Protein AF-A0A553NTH2-F1 (afdb_monomer)

Sequence (269 aa):
MSSKGKKSIDGPKSSSEEITISSMKKELELEQKAKDTMEWSNAELERSVRAMEANVMQLESGNFDADDSEIKQKYENQRQLNVQLQEQKRWLEHELEQVRLKIQNEKQYPMPDPFSLDWDNLSETELKRLVGQLEKTRNDLKSDLRERQWRLDKEGKEYHHYDDFCRMYTAEIKNLNRILESLMRTGMVPTSMSGRFREKAGFALAQPIPPKRNEYSGWCSKQQEPSAEERISKPSRRSNTRTKCETVAQDCGKKTFGENAAPDKGYRH

Mean predicted aligned error: 22.1 Å

InterPro domains:
  IPR028022 Protein of unknown function DUF4600 [PF15372] (68-185)
  IPR028022 Protein of unknown function DUF4600 [PTHR28671] (17-188)

Foldseek 3Di:
DDDDDDDDDPDDPPPVVVVVVVVVVVVVVVVVVVVVVVVVVVVVVVVVVVVVVVVVCVVVVDVPVVVVVVVVVVVVVVVVVVVVVVVVVVVVVVVVVVVVVVVVVCVVPPDDDPVPDDPVPDDPVRVVVVVVVVVVVVVVVVVVVVVVVVVVVVVVVVVVVVVVVVVVVVVVVVVVVVVVVVCVVVVVDDPVVVPPPPPPPVPPPPDPPPPPPDVPPPPPDDPDDDDPDDDDDDDDDDDDDDDDDDDDDDDDDDDDDDDDDDDDDDDDD

Organism: Tigriopus californicus (NCBI:txid6832)

Secondary structure (DSSP, 8-state):
------------HHHHHHHHHHHHHHHHHHHHHHHHHHHHHHHHHHHHHHHHHHHHHHHHHHSHHHHHHHHHHHHHHHHHHHHHHHHHHHHHHHHHHHHHHHHHHHHHSPPPPTTT--GGG--HHHHHHHHHHHHHHHHHHHHHHHHHHHHHHHHHHHHHHHHHHHHHHHHHHHHHHHHHHHHHHTT-S-GGGGGGSSS-TTS-----------TTTTSS---PPP-S--------PPPP-----------------------------

pLDDT: mean 74.1, std 22.79, range [33.12, 98.5]

Structure (mmCIF, N/CA/C/O backbone):
data_AF-A0A553NTH2-F1
#
_entry.id   AF-A0A553NTH2-F1
#
loop_
_atom_site.group_PDB
_atom_site.id
_atom_site.type_symbol
_atom_site.label_atom_id
_atom_site.label_alt_id
_atom_site.label_comp_id
_atom_site.label_asym_id
_atom_site.label_entity_id
_atom_site.label_seq_id
_atom_site.pdbx_PDB_ins_code
_atom_site.Cartn_x
_atom_site.Cartn_y
_atom_site.Cartn_z
_atom_site.occupancy
_atom_site.B_iso_or_equiv
_atom_site.auth_seq_id
_atom_site.auth_comp_id
_atom_site.auth_asym_id
_atom_site.auth_atom_id
_atom_site.pdbx_PDB_model_num
ATOM 1 N N . MET A 1 1 ? 108.694 9.801 -95.343 1.00 43.69 1 MET A N 1
ATOM 2 C CA . MET A 1 1 ? 108.588 9.992 -93.878 1.00 43.69 1 MET A CA 1
ATOM 3 C C . MET A 1 1 ? 107.124 9.825 -93.488 1.00 43.69 1 MET A C 1
ATOM 5 O O . MET A 1 1 ? 106.259 10.250 -94.240 1.00 43.69 1 MET A O 1
ATOM 9 N N . SER A 1 2 ? 106.880 9.068 -92.419 1.00 43.34 2 SER A N 1
ATOM 10 C CA . SER A 1 2 ? 105.649 8.328 -92.105 1.00 43.34 2 SER A CA 1
ATOM 11 C C . SER A 1 2 ? 104.356 9.131 -91.951 1.00 43.34 2 SER A C 1
ATOM 13 O O . SER A 1 2 ? 104.296 10.101 -91.204 1.00 43.34 2 SER A O 1
ATOM 15 N N . SER A 1 3 ? 103.291 8.586 -92.545 1.00 51.59 3 SER A N 1
ATOM 16 C CA . SER A 1 3 ? 101.892 8.797 -92.156 1.00 51.59 3 SER A CA 1
ATOM 17 C C . SER A 1 3 ? 101.558 8.092 -90.834 1.00 51.59 3 SER A C 1
ATOM 19 O O . SER A 1 3 ? 102.005 6.966 -90.621 1.00 51.59 3 SER A O 1
ATOM 21 N N . LYS A 1 4 ? 100.735 8.735 -89.994 1.00 44.34 4 LYS A N 1
ATOM 22 C CA . LYS A 1 4 ? 99.837 8.190 -88.942 1.00 44.34 4 LYS A CA 1
ATOM 23 C C . LYS A 1 4 ? 99.104 9.420 -88.375 1.00 44.34 4 LYS A C 1
ATOM 25 O O . LYS A 1 4 ? 99.749 10.319 -87.863 1.00 44.34 4 LYS A O 1
ATOM 30 N N . GLY A 1 5 ? 97.808 9.641 -88.573 1.00 44.59 5 GLY A N 1
ATOM 31 C CA . GLY A 1 5 ? 96.690 8.745 -88.299 1.00 44.59 5 GLY A CA 1
ATOM 32 C C . GLY A 1 5 ? 95.973 9.264 -87.046 1.00 44.59 5 GLY A C 1
ATOM 33 O O . GLY A 1 5 ? 96.227 8.770 -85.953 1.00 44.59 5 GLY A O 1
ATOM 34 N N . LYS A 1 6 ? 95.128 10.298 -87.191 1.00 49.03 6 LYS A N 1
ATOM 35 C CA . LYS A 1 6 ? 94.225 10.781 -86.132 1.00 49.03 6 LYS A CA 1
ATOM 36 C C . LYS A 1 6 ? 93.151 9.712 -85.901 1.00 49.03 6 LYS A C 1
ATOM 38 O O . LYS A 1 6 ? 92.317 9.500 -86.774 1.00 49.03 6 LYS A O 1
ATOM 43 N N . LYS A 1 7 ? 93.189 9.029 -84.755 1.00 45.97 7 LYS A N 1
ATOM 44 C CA . LYS A 1 7 ? 92.077 8.201 -84.270 1.00 45.97 7 LYS A CA 1
ATOM 45 C C . LYS A 1 7 ? 91.147 9.077 -83.436 1.00 45.97 7 LYS A C 1
ATOM 47 O O . LYS A 1 7 ? 91.517 9.502 -82.346 1.00 45.97 7 LYS A O 1
ATOM 52 N N . SER A 1 8 ? 89.963 9.339 -83.972 1.00 52.72 8 SER A N 1
ATOM 53 C CA . SER A 1 8 ? 88.788 9.792 -83.233 1.00 52.72 8 SER A CA 1
ATOM 54 C C . SER A 1 8 ? 88.433 8.722 -82.199 1.00 52.72 8 SER A C 1
ATOM 56 O O . SER A 1 8 ? 88.247 7.560 -82.558 1.00 52.72 8 SER A O 1
ATOM 58 N N . ILE A 1 9 ? 88.389 9.097 -80.923 1.00 48.97 9 ILE A N 1
ATOM 59 C CA . ILE A 1 9 ? 87.847 8.265 -79.847 1.00 48.97 9 ILE A CA 1
ATOM 60 C C . ILE A 1 9 ? 86.491 8.877 -79.500 1.00 48.97 9 ILE A C 1
ATOM 62 O O . ILE A 1 9 ? 86.403 9.754 -78.646 1.00 48.97 9 ILE A O 1
ATOM 66 N N . ASP A 1 10 ? 85.450 8.439 -80.204 1.00 55.00 10 ASP A N 1
ATOM 67 C CA . ASP A 1 10 ? 84.074 8.579 -79.735 1.00 55.00 10 ASP A CA 1
ATOM 68 C C . ASP A 1 10 ? 83.804 7.414 -78.774 1.00 55.00 10 ASP A C 1
ATOM 70 O O . ASP A 1 10 ? 83.616 6.269 -79.185 1.00 55.00 10 ASP A O 1
ATOM 74 N N . GLY A 1 11 ? 83.883 7.702 -77.473 1.00 47.69 11 GLY A N 1
ATOM 75 C CA . GLY A 1 11 ? 83.470 6.808 -76.388 1.00 47.69 11 GLY A CA 1
ATOM 76 C C . GLY A 1 11 ? 82.038 7.123 -75.915 1.00 47.69 11 GLY A C 1
ATOM 77 O O . GLY A 1 11 ? 81.588 8.263 -76.045 1.00 47.69 11 GLY A O 1
ATOM 78 N N . PRO A 1 12 ? 81.300 6.147 -75.356 1.00 53.56 12 PRO A N 1
ATOM 79 C CA . PRO A 1 12 ? 79.841 6.172 -75.279 1.00 53.56 12 PRO A CA 1
ATOM 80 C C . PRO A 1 12 ? 79.336 6.991 -74.081 1.00 53.56 12 PRO A C 1
ATOM 82 O O . PRO A 1 12 ? 79.169 6.464 -72.983 1.00 53.56 12 PRO A O 1
ATOM 85 N N . LYS A 1 13 ? 79.034 8.280 -74.281 1.00 54.56 13 LYS A N 1
ATOM 86 C CA . LYS A 1 13 ? 78.367 9.115 -73.257 1.00 54.56 13 LYS A CA 1
ATOM 87 C C . LYS A 1 13 ? 76.914 8.698 -72.969 1.00 54.56 13 LYS A C 1
ATOM 89 O O . LYS A 1 13 ? 76.428 8.930 -71.870 1.00 54.56 13 LYS A O 1
ATOM 94 N N . SER A 1 14 ? 76.261 7.999 -73.902 1.00 56.16 14 SER A N 1
ATOM 95 C CA . SER A 1 14 ? 74.839 7.634 -73.793 1.00 56.16 14 SER A CA 1
ATOM 96 C C . SER A 1 14 ? 74.527 6.644 -72.657 1.00 56.16 14 SER A C 1
ATOM 98 O O . SER A 1 14 ? 73.466 6.753 -72.058 1.00 56.16 14 SER A O 1
ATOM 100 N N . SER A 1 15 ? 75.435 5.725 -72.296 1.00 63.22 15 SER A N 1
ATOM 101 C CA . SER A 1 15 ? 75.117 4.691 -71.287 1.00 63.22 15 SER A CA 1
ATOM 102 C C . SER A 1 15 ? 75.141 5.201 -69.839 1.00 63.22 15 SER A C 1
ATOM 104 O O . SER A 1 15 ? 74.337 4.772 -69.020 1.00 63.22 15 SER A O 1
ATOM 106 N N . SER A 1 16 ? 76.030 6.146 -69.512 1.00 70.50 16 SER A N 1
ATOM 107 C CA . SER A 1 16 ? 76.168 6.692 -68.150 1.00 70.50 16 SER A CA 1
ATOM 108 C C . SER A 1 16 ? 75.009 7.628 -67.793 1.00 70.50 16 SER A C 1
ATOM 110 O O . SER A 1 16 ? 74.448 7.572 -66.695 1.00 70.50 16 SER A O 1
ATOM 112 N N . GLU A 1 17 ? 74.602 8.456 -68.756 1.00 75.75 17 GLU A N 1
ATOM 113 C CA . GLU A 1 17 ? 73.442 9.338 -68.626 1.00 75.75 17 GLU A CA 1
ATOM 114 C C . GLU A 1 17 ? 72.151 8.517 -68.508 1.00 75.75 17 GLU A C 1
ATOM 116 O O . GLU A 1 17 ? 71.321 8.798 -67.648 1.00 75.75 17 GLU A O 1
ATOM 121 N N . GLU A 1 18 ? 72.014 7.437 -69.279 1.00 78.81 18 GLU A N 1
ATOM 122 C CA . GLU A 1 18 ? 70.852 6.545 -69.228 1.00 78.81 18 GLU A CA 1
ATOM 123 C C . GLU A 1 18 ? 70.747 5.769 -67.901 1.00 78.81 18 GLU A C 1
ATOM 125 O O . GLU A 1 18 ? 69.654 5.649 -67.343 1.00 78.81 18 GLU A O 1
ATOM 130 N N . ILE A 1 19 ? 71.874 5.326 -67.328 1.00 80.81 19 ILE A N 1
ATOM 131 C CA . ILE A 1 19 ? 71.921 4.715 -65.987 1.00 80.81 19 ILE A CA 1
ATOM 132 C C . ILE A 1 19 ? 71.522 5.730 -64.908 1.00 80.81 19 ILE A C 1
ATOM 134 O O . ILE A 1 19 ? 70.736 5.404 -64.018 1.00 80.81 19 ILE A O 1
ATOM 138 N N . THR A 1 20 ? 72.008 6.968 -65.004 1.00 86.31 20 THR A N 1
ATOM 139 C CA . THR A 1 20 ? 71.686 8.039 -64.046 1.00 86.31 20 THR A CA 1
ATOM 140 C C . THR A 1 20 ? 70.210 8.428 -64.128 1.00 86.31 20 THR A C 1
ATOM 142 O O . THR A 1 20 ? 69.535 8.518 -63.107 1.00 86.31 20 THR A O 1
ATOM 145 N N . ILE A 1 21 ? 69.666 8.568 -65.340 1.00 85.44 21 ILE A N 1
ATOM 146 C CA . ILE A 1 21 ? 68.238 8.826 -65.573 1.00 85.44 21 ILE A CA 1
ATOM 147 C C . ILE A 1 21 ? 67.383 7.666 -65.051 1.00 85.44 21 ILE A C 1
ATOM 149 O O . ILE A 1 21 ? 66.348 7.901 -64.432 1.00 85.44 21 ILE A O 1
ATOM 153 N N . SER A 1 22 ? 67.806 6.419 -65.264 1.00 87.81 22 SER A N 1
ATOM 154 C CA . SER A 1 22 ? 67.123 5.236 -64.729 1.00 87.81 22 SER A CA 1
ATOM 155 C C . SER A 1 22 ? 67.139 5.209 -63.195 1.00 87.81 22 SER A C 1
ATOM 157 O O . SER A 1 22 ? 66.123 4.900 -62.577 1.00 87.81 22 SER A O 1
ATOM 159 N N . SER A 1 23 ? 68.253 5.604 -62.569 1.00 90.69 23 SER A N 1
ATOM 160 C CA . SER A 1 23 ? 68.362 5.741 -61.112 1.00 90.69 23 SER A CA 1
ATOM 161 C C . SER A 1 23 ? 67.444 6.836 -60.568 1.00 90.69 23 SER A C 1
ATOM 163 O O . SER A 1 23 ? 66.667 6.572 -59.657 1.00 90.69 23 SER A O 1
ATOM 165 N N . MET A 1 24 ? 67.463 8.030 -61.170 1.00 89.81 24 MET A N 1
ATOM 166 C CA . MET A 1 24 ? 66.606 9.150 -60.761 1.00 89.81 24 MET A CA 1
ATOM 167 C C . MET A 1 24 ? 65.117 8.829 -60.934 1.00 89.81 24 MET A C 1
ATOM 169 O O . MET A 1 24 ? 64.305 9.215 -60.103 1.00 89.81 24 MET A O 1
ATOM 173 N N . LYS A 1 25 ? 64.736 8.085 -61.982 1.00 92.75 25 LYS A N 1
ATOM 174 C CA . LYS A 1 25 ? 63.349 7.625 -62.166 1.00 92.75 25 LYS A CA 1
ATOM 175 C C . LYS A 1 25 ? 62.906 6.674 -61.058 1.00 92.75 25 LYS A C 1
ATOM 177 O O . LYS A 1 25 ? 61.790 6.807 -60.574 1.00 92.75 25 LYS A O 1
ATOM 182 N N . LYS A 1 26 ? 63.776 5.743 -60.652 1.00 93.00 26 LYS A N 1
ATOM 183 C CA . LYS A 1 26 ? 63.498 4.828 -59.535 1.00 93.00 26 LYS A CA 1
ATOM 184 C C . LYS A 1 26 ? 63.390 5.573 -58.210 1.00 93.00 26 LYS A C 1
ATOM 186 O O . LYS A 1 26 ? 62.502 5.273 -57.425 1.00 93.00 26 LYS A O 1
ATOM 191 N N . GLU A 1 27 ? 64.273 6.535 -57.966 1.00 93.31 27 GLU A N 1
ATOM 192 C CA . GLU A 1 27 ? 64.230 7.377 -56.767 1.00 93.31 27 GLU A CA 1
ATOM 193 C C . GLU A 1 27 ? 62.936 8.201 -56.714 1.00 93.31 27 GLU A C 1
ATOM 195 O O . GLU A 1 27 ? 62.234 8.179 -55.708 1.00 93.31 27 GLU A O 1
ATOM 200 N N . LEU A 1 28 ? 62.544 8.803 -57.839 1.00 94.19 28 LEU A N 1
ATOM 201 C CA . LEU A 1 28 ? 61.297 9.555 -57.964 1.00 94.19 28 LEU A CA 1
ATOM 202 C C . LEU A 1 28 ? 60.054 8.667 -57.784 1.00 94.19 28 LEU A C 1
ATOM 204 O O . LEU A 1 28 ? 59.080 9.087 -57.167 1.00 94.19 28 LEU A O 1
ATOM 208 N N . GLU A 1 29 ? 60.085 7.426 -58.275 1.00 94.56 29 GLU A N 1
ATOM 209 C CA . GLU A 1 29 ? 59.013 6.445 -58.066 1.00 94.56 29 GLU A CA 1
ATOM 210 C C . GLU A 1 29 ? 58.898 6.020 -56.591 1.00 94.56 29 GLU A C 1
ATOM 212 O O . GLU A 1 29 ? 57.792 5.920 -56.054 1.00 94.56 29 GLU A O 1
ATOM 217 N N . LEU A 1 30 ? 60.031 5.809 -55.912 1.00 94.38 30 LEU A N 1
ATOM 218 C CA . LEU A 1 30 ? 60.057 5.501 -54.480 1.00 94.38 30 LEU A CA 1
ATOM 219 C C . LEU A 1 30 ? 59.521 6.662 -53.645 1.00 94.38 30 LEU A C 1
ATOM 221 O O . LEU A 1 30 ? 58.736 6.439 -52.723 1.00 94.38 30 LEU A O 1
ATOM 225 N N . GLU A 1 31 ? 59.911 7.888 -53.980 1.00 94.56 31 GLU A N 1
ATOM 226 C CA . GLU A 1 31 ? 59.459 9.085 -53.279 1.00 94.56 31 GLU A CA 1
ATOM 227 C C . GLU A 1 31 ? 57.969 9.356 -53.519 1.00 94.56 31 GLU A C 1
ATOM 229 O O . GLU A 1 31 ? 57.241 9.659 -52.574 1.00 94.56 31 GLU A O 1
ATOM 234 N N . GLN A 1 32 ? 57.470 9.122 -54.738 1.00 95.12 32 GLN A N 1
ATOM 235 C CA . GLN A 1 32 ? 56.037 9.183 -55.029 1.00 95.12 32 GLN A CA 1
ATOM 236 C C . GLN A 1 32 ? 55.258 8.146 -54.208 1.00 95.12 32 GLN A C 1
ATOM 238 O O . GLN A 1 32 ? 54.257 8.479 -53.580 1.00 95.12 32 GLN A O 1
ATOM 243 N N . LYS A 1 33 ? 55.748 6.905 -54.124 1.00 95.19 33 LYS A N 1
ATOM 244 C CA . LYS A 1 33 ? 55.108 5.859 -53.314 1.00 95.19 33 LYS A CA 1
ATOM 245 C C . LYS A 1 33 ? 55.114 6.193 -51.817 1.00 95.19 33 LYS A C 1
ATOM 247 O O . LYS A 1 33 ? 54.142 5.903 -51.112 1.00 95.19 33 LYS A O 1
ATOM 252 N N . ALA A 1 34 ? 56.201 6.781 -51.316 1.00 95.00 34 ALA A N 1
ATOM 253 C CA . ALA A 1 34 ? 56.296 7.237 -49.932 1.00 95.00 34 ALA A CA 1
ATOM 254 C C . ALA A 1 34 ? 55.290 8.362 -49.653 1.00 95.00 34 ALA A C 1
ATOM 256 O O . ALA A 1 34 ? 54.561 8.296 -48.661 1.00 95.00 34 ALA A O 1
ATOM 257 N N . LYS A 1 35 ? 55.186 9.331 -50.567 1.00 97.25 35 LYS A N 1
ATOM 258 C CA . LYS A 1 35 ? 54.195 10.406 -50.516 1.00 97.25 35 LYS A CA 1
ATOM 259 C C . LYS A 1 35 ? 52.767 9.858 -50.481 1.00 97.25 35 LYS A C 1
ATOM 261 O O . LYS A 1 35 ? 52.031 10.196 -49.559 1.00 97.25 35 LYS A O 1
ATOM 266 N N . ASP A 1 36 ? 52.405 8.961 -51.396 1.00 96.44 36 ASP A N 1
ATOM 267 C CA . ASP A 1 36 ? 51.060 8.368 -51.455 1.00 96.44 36 ASP A CA 1
ATOM 268 C C . ASP A 1 36 ? 50.712 7.623 -50.151 1.00 96.44 36 ASP A C 1
ATOM 270 O O . ASP A 1 36 ? 49.593 7.699 -49.640 1.00 96.44 36 ASP A O 1
ATOM 274 N N . THR A 1 37 ? 51.696 6.934 -49.562 1.00 95.62 37 THR A N 1
ATOM 275 C CA . THR A 1 37 ? 51.530 6.235 -48.277 1.00 95.62 37 THR A CA 1
ATOM 276 C C . THR A 1 37 ? 51.298 7.218 -47.127 1.00 95.62 37 THR A C 1
ATOM 278 O O . THR A 1 37 ? 50.448 6.981 -46.265 1.00 95.62 37 THR A O 1
ATOM 281 N N . MET A 1 38 ? 52.036 8.332 -47.104 1.00 95.62 38 MET A N 1
ATOM 282 C CA . MET A 1 38 ? 51.859 9.379 -46.096 1.00 95.62 38 MET A CA 1
ATOM 283 C C . MET A 1 38 ? 50.513 10.090 -46.242 1.00 95.62 38 MET A C 1
ATOM 285 O O . MET A 1 38 ? 49.847 10.317 -45.235 1.00 95.62 38 MET A O 1
ATOM 289 N N . GLU A 1 39 ? 50.080 10.387 -47.467 1.00 96.81 39 GLU A N 1
ATOM 290 C CA . GLU A 1 39 ? 48.770 10.987 -47.740 1.00 96.81 39 GLU A CA 1
ATOM 291 C C . GLU A 1 39 ? 47.629 10.073 -47.282 1.00 96.81 39 GLU A C 1
ATOM 293 O O . GLU A 1 39 ? 46.694 10.532 -46.622 1.00 96.81 39 GLU A O 1
ATOM 298 N N . TRP A 1 40 ? 47.733 8.765 -47.542 1.00 97.06 40 TRP A N 1
ATOM 299 C CA . TRP A 1 40 ? 46.757 7.787 -47.065 1.00 97.06 40 TRP A CA 1
ATOM 300 C C . TRP A 1 40 ? 46.698 7.719 -45.532 1.00 97.06 40 TRP A C 1
ATOM 302 O O . TRP A 1 40 ? 45.612 7.762 -44.951 1.00 97.06 40 TRP A O 1
ATOM 312 N N . SER A 1 41 ? 47.861 7.665 -44.873 1.00 97.00 41 SER A N 1
ATOM 313 C CA . SER A 1 41 ? 47.960 7.657 -43.408 1.00 97.00 41 SER A CA 1
ATOM 314 C C . SER A 1 41 ? 47.362 8.925 -42.798 1.00 97.00 41 SER A C 1
ATOM 316 O O . SER A 1 41 ? 46.573 8.856 -41.856 1.00 97.00 41 SER A O 1
ATOM 318 N N . ASN A 1 42 ? 47.665 10.087 -43.381 1.00 96.81 42 ASN A N 1
ATOM 319 C CA . ASN A 1 42 ? 47.127 11.359 -42.917 1.00 96.81 42 ASN A CA 1
ATOM 320 C C . ASN A 1 42 ? 45.597 11.407 -43.064 1.00 96.81 42 ASN A C 1
ATOM 322 O O . ASN A 1 42 ? 44.900 11.799 -42.133 1.00 96.81 42 ASN A O 1
ATOM 326 N N . ALA A 1 43 ? 45.053 10.907 -44.178 1.00 96.81 43 ALA A N 1
ATOM 327 C CA . ALA A 1 43 ? 43.609 10.818 -44.384 1.00 96.81 43 ALA A CA 1
ATOM 328 C C . ALA A 1 43 ? 42.908 9.843 -43.412 1.00 96.81 43 ALA A C 1
ATOM 330 O O . ALA A 1 43 ? 41.745 10.051 -43.058 1.00 96.81 43 ALA A O 1
ATOM 331 N N . GLU A 1 44 ? 43.570 8.764 -42.984 1.00 96.88 44 GLU A N 1
ATOM 332 C CA . GLU A 1 44 ? 43.057 7.861 -41.941 1.00 96.88 44 GLU A CA 1
ATOM 333 C C . GLU A 1 44 ? 43.073 8.531 -40.563 1.00 96.88 44 GLU A C 1
ATOM 335 O O . GLU A 1 44 ? 42.083 8.470 -39.833 1.00 96.88 44 GLU A O 1
ATOM 340 N N . LEU A 1 45 ? 44.158 9.233 -40.228 1.00 96.62 45 LEU A N 1
ATOM 341 C CA . LEU A 1 45 ? 44.264 9.979 -38.976 1.00 96.62 45 LEU A CA 1
ATOM 342 C C . LEU A 1 45 ? 43.217 11.089 -38.895 1.00 96.62 45 LEU A C 1
ATOM 344 O O . LEU A 1 45 ? 42.538 11.198 -37.879 1.00 96.62 45 LEU A O 1
ATOM 348 N N . GLU A 1 46 ? 43.010 11.853 -39.965 1.00 97.06 46 GLU A N 1
ATOM 349 C CA . GLU A 1 46 ? 41.955 12.867 -40.023 1.00 97.06 46 GLU A CA 1
ATOM 350 C C . GLU A 1 46 ? 40.559 12.259 -39.836 1.00 97.06 46 GLU A C 1
ATOM 352 O O . GLU A 1 46 ? 39.722 12.836 -39.140 1.00 97.06 46 GLU A O 1
ATOM 357 N N . ARG A 1 47 ? 40.296 11.076 -40.409 1.00 96.06 47 ARG A N 1
ATOM 358 C CA . ARG A 1 47 ? 39.035 10.351 -40.179 1.00 96.06 47 ARG A CA 1
ATOM 359 C C . ARG A 1 47 ? 38.883 9.917 -38.723 1.00 96.06 47 ARG A C 1
ATOM 361 O O . ARG A 1 47 ? 37.806 10.098 -38.159 1.00 96.06 47 ARG A O 1
ATOM 368 N N . SER A 1 48 ? 39.943 9.390 -38.114 1.00 95.81 48 SER A N 1
ATOM 369 C CA . SER A 1 48 ? 39.954 8.988 -36.703 1.00 95.81 48 SER A CA 1
ATOM 370 C C . SER A 1 48 ? 39.734 10.180 -35.769 1.00 95.81 48 SER A C 1
ATOM 372 O O . SER A 1 48 ? 38.897 10.115 -34.871 1.00 95.81 48 SER A O 1
ATOM 374 N N . VAL A 1 49 ? 40.407 11.306 -36.028 1.00 96.50 49 VAL A N 1
ATOM 375 C CA . VAL A 1 49 ? 40.235 12.551 -35.268 1.00 96.50 49 VAL A CA 1
ATOM 376 C C . VAL A 1 49 ? 38.798 13.046 -35.369 1.00 96.50 49 VAL A C 1
ATOM 378 O O . VAL A 1 49 ? 38.172 13.239 -34.334 1.00 96.50 49 VAL A O 1
ATOM 381 N N . ARG A 1 50 ? 38.222 13.134 -36.576 1.00 95.38 50 ARG A N 1
ATOM 382 C CA . ARG A 1 50 ? 36.813 13.538 -36.742 1.00 95.38 50 ARG A CA 1
ATOM 383 C C . ARG A 1 50 ? 35.845 12.602 -36.018 1.00 95.38 50 ARG A C 1
ATOM 385 O O . ARG A 1 50 ? 34.857 13.062 -35.455 1.00 95.38 50 ARG A O 1
ATOM 392 N N . ALA A 1 51 ? 36.112 11.295 -36.019 1.00 93.19 51 ALA A N 1
ATOM 393 C CA . ALA A 1 51 ? 35.297 10.327 -35.288 1.00 93.19 51 ALA A CA 1
ATOM 394 C C . ALA A 1 51 ? 35.410 10.513 -33.764 1.00 93.19 51 ALA A C 1
ATOM 396 O O . ALA A 1 51 ? 34.404 10.455 -33.059 1.00 93.19 51 ALA A O 1
ATOM 397 N N . MET A 1 52 ? 36.613 10.776 -33.249 1.00 91.62 52 MET A N 1
ATOM 398 C CA . MET A 1 52 ? 36.825 11.074 -31.831 1.00 91.62 52 MET A CA 1
ATOM 399 C C . MET A 1 52 ? 36.187 12.403 -31.424 1.00 91.62 52 MET A C 1
ATOM 401 O O . MET A 1 52 ? 35.517 12.450 -30.400 1.00 91.62 52 MET A O 1
ATOM 405 N N . GLU A 1 53 ? 36.327 13.454 -32.229 1.00 92.50 53 GLU A N 1
ATOM 406 C CA . GLU A 1 53 ? 35.675 14.750 -32.011 1.00 92.50 53 GLU A CA 1
ATOM 407 C C . GLU A 1 53 ? 34.150 14.610 -31.994 1.00 92.50 53 GLU A C 1
ATOM 409 O O . GLU A 1 53 ? 33.494 15.178 -31.126 1.00 92.50 53 GLU A O 1
ATOM 414 N N . ALA A 1 54 ? 33.579 13.805 -32.895 1.00 87.38 54 ALA A N 1
ATOM 415 C CA . ALA A 1 54 ? 32.150 13.504 -32.896 1.00 87.38 54 ALA A CA 1
ATOM 416 C C . ALA A 1 54 ? 31.711 12.747 -31.629 1.00 87.38 54 ALA A C 1
ATOM 418 O O . ALA A 1 54 ? 30.676 13.077 -31.054 1.00 87.38 54 ALA A O 1
ATOM 419 N N . ASN A 1 55 ? 32.502 11.777 -31.156 1.00 82.75 55 ASN A N 1
ATOM 420 C CA . ASN A 1 55 ? 32.225 11.058 -29.907 1.00 82.75 55 ASN A CA 1
ATOM 421 C C . ASN A 1 55 ? 32.324 11.975 -28.681 1.00 82.75 55 ASN A C 1
ATOM 423 O O . ASN A 1 55 ? 31.490 11.889 -27.784 1.00 82.75 55 ASN A O 1
ATOM 427 N N . VAL A 1 56 ? 33.317 12.866 -28.638 1.00 83.12 56 VAL A N 1
ATOM 428 C CA . VAL A 1 56 ? 33.456 13.864 -27.570 1.00 83.12 56 VAL A CA 1
ATOM 429 C C . VAL A 1 56 ? 32.273 14.824 -27.599 1.00 83.12 56 VAL A C 1
ATOM 431 O O . VAL A 1 56 ? 31.621 14.991 -26.576 1.00 83.12 56 VAL A O 1
ATOM 434 N N . MET A 1 57 ? 31.903 15.349 -28.771 1.00 80.94 57 MET A N 1
ATOM 435 C CA . MET A 1 57 ? 30.702 16.171 -28.923 1.00 80.94 57 MET A CA 1
ATOM 436 C C . MET A 1 57 ? 29.438 15.420 -28.499 1.00 80.94 57 MET A C 1
ATOM 438 O O . MET A 1 57 ? 28.558 16.026 -27.903 1.00 80.94 57 MET A O 1
ATOM 442 N N . GLN A 1 58 ? 29.322 14.115 -28.750 1.00 76.88 58 GLN A N 1
ATOM 443 C CA . GLN A 1 58 ? 28.191 13.300 -28.292 1.00 76.88 58 GLN A CA 1
ATOM 444 C C . GLN A 1 58 ? 28.167 13.135 -26.762 1.00 76.88 58 GLN A C 1
ATOM 446 O O . GLN A 1 58 ? 27.104 13.211 -26.149 1.00 76.88 58 GLN A O 1
ATOM 451 N N . LEU A 1 59 ? 29.328 12.942 -26.135 1.00 70.31 59 LEU A N 1
ATOM 452 C CA . LEU A 1 59 ? 29.456 12.862 -24.678 1.00 70.31 59 LEU A CA 1
ATOM 453 C C . LEU A 1 59 ? 29.175 14.216 -24.004 1.00 70.31 59 LEU A C 1
ATOM 455 O O . LEU A 1 59 ? 28.500 14.259 -22.977 1.00 70.31 59 LEU A O 1
ATOM 459 N N . GLU A 1 60 ? 29.638 15.316 -24.601 1.00 72.31 60 GLU A N 1
ATOM 460 C CA . GLU A 1 60 ? 29.429 16.689 -24.126 1.00 72.31 60 GLU A CA 1
ATOM 461 C C . GLU A 1 60 ? 28.001 17.199 -24.391 1.00 72.31 60 GLU A C 1
ATOM 463 O O . GLU A 1 60 ? 27.456 17.934 -23.571 1.00 72.31 60 GLU A O 1
ATOM 468 N N . SER A 1 61 ? 27.369 16.790 -25.500 1.00 67.88 61 SER A N 1
ATOM 469 C CA . SER A 1 61 ? 25.990 17.174 -25.865 1.00 67.88 61 SER A CA 1
ATOM 470 C C . SER A 1 61 ? 24.899 16.372 -25.152 1.00 67.88 61 SER A C 1
ATOM 472 O O . SER A 1 61 ? 23.731 16.742 -25.236 1.00 67.88 61 SER A O 1
ATOM 474 N N . GLY A 1 62 ? 25.269 15.350 -24.380 1.00 52.75 62 GLY A N 1
ATOM 475 C CA . GLY A 1 62 ? 24.428 14.842 -23.306 1.00 52.75 62 GLY A CA 1
ATOM 476 C C . GLY A 1 62 ? 23.803 13.476 -23.565 1.00 52.75 62 GLY A C 1
ATOM 477 O O . GLY A 1 62 ? 22.692 13.357 -24.069 1.00 52.75 62 GLY A O 1
ATOM 478 N N . ASN A 1 63 ? 24.436 12.453 -22.988 1.00 51.91 63 ASN A N 1
ATOM 479 C CA . ASN A 1 63 ? 23.686 11.375 -22.330 1.00 51.91 63 ASN A CA 1
ATOM 480 C C . ASN A 1 63 ? 23.143 11.813 -20.947 1.00 51.91 63 ASN A C 1
ATOM 482 O O . ASN A 1 63 ? 22.549 11.017 -20.223 1.00 51.91 63 ASN A O 1
ATOM 486 N N . PHE A 1 64 ? 23.331 13.087 -20.578 1.00 55.34 64 PHE A N 1
ATOM 487 C CA . PHE A 1 64 ? 22.796 13.670 -19.352 1.00 55.34 64 PHE A CA 1
ATOM 488 C C . PHE A 1 64 ? 21.272 13.580 -19.288 1.00 55.34 64 PHE A C 1
ATOM 490 O O . PHE A 1 64 ? 20.761 13.307 -18.218 1.00 55.34 64 PHE A O 1
ATOM 497 N N . ASP A 1 65 ? 20.529 13.704 -20.389 1.00 55.78 65 ASP A N 1
ATOM 498 C CA . ASP A 1 65 ? 19.062 13.664 -20.309 1.00 55.78 65 ASP A CA 1
ATOM 499 C C . ASP A 1 65 ? 18.506 12.287 -19.910 1.00 55.78 65 ASP A C 1
ATOM 501 O O . ASP A 1 65 ? 17.460 12.217 -19.269 1.00 55.78 65 ASP A O 1
ATOM 505 N N . ALA A 1 66 ? 19.187 11.188 -20.249 1.00 56.16 66 ALA A N 1
ATOM 506 C CA . ALA A 1 66 ? 18.756 9.843 -19.864 1.00 56.16 66 ALA A CA 1
ATOM 507 C C . ALA A 1 66 ? 19.177 9.500 -18.424 1.00 56.16 66 ALA A C 1
ATOM 509 O O . ALA A 1 66 ? 18.338 9.069 -17.629 1.00 56.16 66 ALA A O 1
ATOM 510 N N . ASP A 1 67 ? 20.440 9.762 -18.067 1.00 59.16 67 ASP A N 1
ATOM 511 C CA . ASP A 1 67 ? 20.978 9.462 -16.733 1.00 59.16 67 ASP A CA 1
ATOM 512 C C . ASP A 1 67 ? 20.474 10.449 -15.658 1.00 59.16 67 ASP A C 1
ATOM 514 O O . ASP A 1 67 ? 20.135 10.032 -14.549 1.00 59.16 67 ASP A O 1
ATOM 518 N N . ASP A 1 68 ? 20.340 11.744 -15.972 1.00 65.12 68 ASP A N 1
ATOM 519 C CA . ASP A 1 68 ? 19.749 12.748 -15.069 1.00 65.12 68 ASP A CA 1
ATOM 520 C C . ASP A 1 68 ? 18.248 12.497 -14.892 1.00 65.12 68 ASP A C 1
ATOM 522 O O . ASP A 1 68 ? 17.732 12.595 -13.780 1.00 65.12 68 ASP A O 1
ATOM 526 N N . SER A 1 69 ? 17.536 12.075 -15.945 1.00 75.25 69 SER A N 1
ATOM 527 C CA . SER A 1 69 ? 16.122 11.693 -15.833 1.00 75.25 69 SER A CA 1
ATOM 528 C C . SER A 1 69 ? 15.926 10.461 -14.945 1.00 75.25 69 SER A C 1
ATOM 530 O O . SER A 1 69 ? 15.069 10.484 -14.058 1.00 75.25 69 SER A O 1
ATOM 532 N N . GLU A 1 70 ? 16.745 9.414 -15.095 1.00 84.94 70 GLU A N 1
ATOM 533 C CA . GLU A 1 70 ? 16.642 8.212 -14.260 1.00 84.94 70 GLU A CA 1
ATOM 534 C C . GLU A 1 70 ? 16.993 8.503 -12.792 1.00 84.94 70 GLU A C 1
ATOM 536 O O . GLU A 1 70 ? 16.262 8.099 -11.880 1.00 84.94 70 GLU A O 1
ATOM 541 N N . ILE A 1 71 ? 18.085 9.229 -12.535 1.00 87.19 71 ILE A N 1
ATOM 542 C CA . ILE A 1 71 ? 18.504 9.586 -11.172 1.00 87.19 71 ILE A CA 1
ATOM 543 C C . ILE A 1 71 ? 17.465 10.499 -10.516 1.00 87.19 71 ILE A C 1
ATOM 545 O O . ILE A 1 71 ? 17.083 10.272 -9.364 1.00 87.19 71 ILE A O 1
ATOM 549 N N . LYS A 1 72 ? 16.942 11.485 -11.249 1.00 90.31 72 LYS A N 1
ATOM 550 C CA . LYS A 1 72 ? 15.874 12.370 -10.778 1.00 90.31 72 LYS A CA 1
ATOM 551 C C . LYS A 1 72 ? 14.586 11.607 -10.494 1.00 90.31 72 LYS A C 1
ATOM 553 O O . LYS A 1 72 ? 13.954 11.857 -9.469 1.00 90.31 72 LYS A O 1
ATOM 558 N N . GLN A 1 73 ? 14.215 10.646 -11.340 1.00 92.44 73 GLN A N 1
ATOM 559 C CA . GLN A 1 73 ? 13.052 9.790 -11.114 1.00 92.44 73 GLN A CA 1
ATOM 560 C C . GLN A 1 73 ? 13.237 8.906 -9.872 1.00 92.44 73 GLN A C 1
ATOM 562 O O . GLN A 1 73 ? 12.326 8.812 -9.049 1.00 92.44 73 GLN A O 1
ATOM 567 N N . LYS A 1 74 ? 14.416 8.299 -9.682 1.00 94.56 74 LYS A N 1
ATOM 568 C CA . LYS A 1 74 ? 14.741 7.525 -8.470 1.00 94.56 74 LYS A CA 1
ATOM 569 C C . LYS A 1 74 ? 14.681 8.392 -7.218 1.00 94.56 74 LYS A C 1
ATOM 571 O O . LYS A 1 74 ? 14.082 7.980 -6.225 1.00 94.56 74 LYS A O 1
ATOM 576 N N . TYR A 1 75 ? 15.260 9.589 -7.270 1.00 95.75 75 TYR A N 1
ATOM 577 C CA . TYR A 1 75 ? 15.217 10.545 -6.170 1.00 95.75 75 TYR A CA 1
ATOM 578 C C . TYR A 1 75 ? 13.778 10.937 -5.825 1.00 95.75 75 TYR A C 1
ATOM 580 O O . TYR A 1 75 ? 13.395 10.889 -4.657 1.00 95.75 75 TYR A O 1
ATOM 588 N N . GLU A 1 76 ? 12.964 11.275 -6.824 1.00 95.62 76 GLU A N 1
ATOM 589 C CA . GLU A 1 76 ? 11.577 11.682 -6.613 1.00 95.62 76 GLU A CA 1
ATOM 590 C C . GLU A 1 76 ? 10.736 10.542 -6.025 1.00 95.62 76 GLU A C 1
ATOM 592 O O . GLU A 1 76 ? 10.032 10.743 -5.035 1.00 95.62 76 GLU A O 1
ATOM 597 N N . ASN A 1 77 ? 10.882 9.323 -6.552 1.00 96.81 77 ASN A N 1
ATOM 598 C CA . ASN A 1 77 ? 10.225 8.135 -6.009 1.00 96.81 77 ASN A CA 1
ATOM 599 C C . ASN A 1 77 ? 10.650 7.868 -4.558 1.00 96.81 77 ASN A C 1
ATOM 601 O O . ASN A 1 77 ? 9.806 7.627 -3.694 1.00 96.81 77 ASN A O 1
ATOM 605 N N . GLN A 1 78 ? 11.951 7.953 -4.263 1.00 97.62 78 GLN A N 1
ATOM 606 C CA . GLN A 1 78 ? 12.469 7.757 -2.909 1.00 97.62 78 GLN A CA 1
ATOM 607 C C . GLN A 1 78 ? 11.965 8.841 -1.952 1.00 97.62 78 GLN A C 1
ATOM 609 O O . GLN A 1 78 ? 11.627 8.550 -0.804 1.00 97.62 78 GLN A O 1
ATOM 614 N N . ARG A 1 79 ? 11.884 10.091 -2.415 1.00 97.94 79 ARG A N 1
ATOM 615 C CA . ARG A 1 79 ? 11.330 11.210 -1.652 1.00 97.94 79 ARG A CA 1
ATOM 616 C C . ARG A 1 79 ? 9.864 10.959 -1.309 1.00 97.94 79 ARG A C 1
ATOM 618 O O . ARG A 1 79 ? 9.494 11.098 -0.148 1.00 97.94 79 ARG A O 1
ATOM 625 N N . GLN A 1 80 ? 9.054 10.549 -2.284 1.00 97.50 80 GLN A N 1
ATOM 626 C CA . 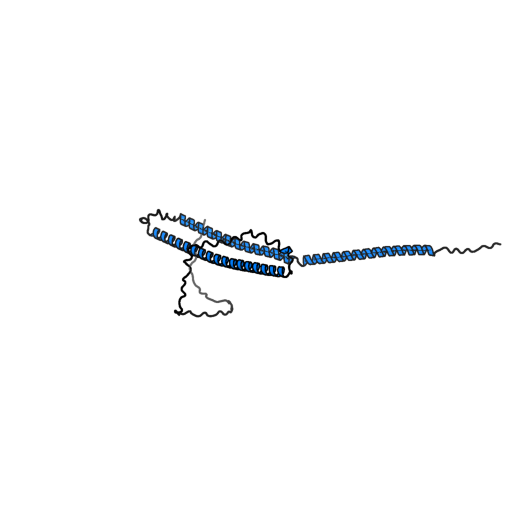GLN A 1 80 ? 7.639 10.229 -2.075 1.00 97.50 80 GLN A CA 1
ATOM 627 C C . GLN A 1 80 ? 7.453 9.058 -1.106 1.00 97.50 80 GLN A C 1
ATOM 629 O O . GLN A 1 80 ? 6.664 9.163 -0.168 1.00 97.50 80 GLN A O 1
ATOM 634 N N . LEU A 1 81 ? 8.228 7.982 -1.269 1.00 97.81 81 LEU A N 1
ATOM 635 C CA . LEU A 1 81 ? 8.214 6.846 -0.347 1.00 97.81 81 LEU A CA 1
ATOM 636 C C . LEU A 1 81 ? 8.584 7.275 1.078 1.00 97.81 81 LEU A C 1
ATOM 638 O O . LEU A 1 81 ? 7.911 6.896 2.033 1.00 97.81 81 LEU A O 1
ATOM 642 N N . ASN A 1 82 ? 9.616 8.106 1.235 1.00 98.06 82 ASN A N 1
ATOM 643 C CA . ASN A 1 82 ? 10.019 8.618 2.543 1.00 98.06 82 ASN A CA 1
ATOM 644 C C . ASN A 1 82 ? 8.919 9.467 3.196 1.00 98.06 82 ASN A C 1
ATOM 646 O O . ASN A 1 82 ? 8.718 9.355 4.403 1.00 98.06 82 ASN A O 1
ATOM 650 N N . VAL A 1 83 ? 8.189 10.281 2.425 1.00 98.19 83 VAL A N 1
ATOM 651 C CA . VAL A 1 83 ? 7.032 11.037 2.936 1.00 98.19 83 VAL A CA 1
ATOM 652 C C . VAL A 1 83 ? 5.948 10.081 3.438 1.00 98.19 83 VAL A C 1
ATOM 654 O O . VAL A 1 83 ? 5.519 10.207 4.583 1.00 98.19 83 VAL A O 1
ATOM 657 N N . GLN A 1 84 ? 5.578 9.072 2.646 1.00 98.00 84 GLN A N 1
ATOM 658 C CA . GLN A 1 84 ? 4.578 8.076 3.049 1.00 98.00 84 GLN A CA 1
ATOM 659 C C . GLN A 1 84 ? 5.005 7.298 4.302 1.00 98.00 84 GLN A C 1
ATOM 661 O O . GLN A 1 84 ? 4.205 7.101 5.214 1.00 98.00 84 GLN A O 1
ATOM 666 N N . LEU A 1 85 ? 6.276 6.899 4.393 1.00 98.31 85 LEU A N 1
ATOM 667 C CA . LEU A 1 85 ? 6.815 6.221 5.575 1.00 98.31 85 LEU A CA 1
ATOM 668 C C . LEU A 1 85 ? 6.798 7.124 6.813 1.00 98.31 85 LEU A C 1
ATOM 670 O O . LEU A 1 85 ? 6.509 6.653 7.912 1.00 98.31 85 LEU A O 1
ATOM 674 N N . GLN A 1 86 ? 7.078 8.422 6.663 1.00 98.00 86 GLN A N 1
ATOM 675 C CA . GLN A 1 86 ? 6.972 9.378 7.766 1.00 98.00 86 GLN A CA 1
ATOM 676 C C . GLN A 1 86 ? 5.525 9.561 8.231 1.00 98.00 86 GLN A C 1
ATOM 678 O O . GLN A 1 86 ? 5.283 9.636 9.435 1.00 98.00 86 GLN A O 1
ATOM 683 N N . GLU A 1 87 ? 4.566 9.609 7.309 1.00 98.06 87 GLU A N 1
ATOM 684 C CA . GLU A 1 87 ? 3.139 9.672 7.636 1.00 98.06 87 GLU A CA 1
ATOM 685 C C . GLU A 1 87 ? 2.676 8.409 8.369 1.00 98.06 87 GLU A C 1
ATOM 687 O O . GLU A 1 87 ? 2.062 8.510 9.431 1.00 98.06 87 GLU A O 1
ATOM 692 N N . GLN A 1 88 ? 3.047 7.225 7.871 1.00 97.81 88 GLN A N 1
ATOM 693 C CA . GLN A 1 88 ? 2.757 5.949 8.531 1.00 97.81 88 GLN A CA 1
ATOM 694 C C . GLN A 1 88 ? 3.390 5.868 9.920 1.00 97.81 88 GLN A C 1
ATOM 696 O O . GLN A 1 88 ? 2.729 5.454 10.871 1.00 97.81 88 GLN A O 1
ATOM 701 N N . LYS A 1 89 ? 4.647 6.306 10.065 1.00 97.94 89 LYS A N 1
ATOM 702 C CA . LYS A 1 89 ? 5.326 6.369 11.361 1.00 97.94 89 LYS A CA 1
ATOM 703 C C . LYS A 1 89 ? 4.562 7.262 12.339 1.00 97.94 89 LYS A C 1
ATOM 705 O O . LYS A 1 89 ? 4.276 6.817 13.444 1.00 97.94 89 LYS A O 1
ATOM 710 N N . ARG A 1 90 ? 4.194 8.482 11.932 1.00 97.75 90 ARG A N 1
ATOM 711 C CA . ARG A 1 90 ? 3.422 9.406 12.783 1.00 97.75 90 ARG A CA 1
ATOM 712 C C . ARG A 1 90 ? 2.067 8.821 13.171 1.00 97.75 90 ARG A C 1
ATOM 714 O O . ARG A 1 90 ? 1.652 8.963 14.315 1.00 97.75 90 ARG A O 1
ATOM 721 N N . TRP A 1 91 ? 1.388 8.161 12.234 1.00 97.81 91 TRP A N 1
ATOM 722 C CA . TRP A 1 91 ? 0.113 7.501 12.503 1.00 97.81 91 TRP A CA 1
ATOM 723 C C . TRP A 1 91 ? 0.266 6.373 13.530 1.00 97.81 91 TRP A C 1
ATOM 725 O O . TRP A 1 91 ? -0.491 6.322 14.494 1.00 97.81 91 TRP A O 1
ATOM 735 N N . LEU A 1 92 ? 1.287 5.523 13.381 1.00 97.81 92 LEU A N 1
ATOM 736 C CA . LEU A 1 92 ? 1.582 4.450 14.333 1.00 97.81 92 LEU A CA 1
ATOM 737 C C . LEU A 1 92 ? 1.987 4.985 15.708 1.00 97.81 92 LEU A C 1
ATOM 739 O O . LEU A 1 92 ? 1.548 4.445 16.717 1.00 97.81 92 LEU A O 1
ATOM 743 N N . GLU A 1 93 ? 2.803 6.038 15.767 1.00 97.31 93 GLU A N 1
ATOM 744 C CA . GLU A 1 93 ? 3.181 6.693 17.025 1.00 97.31 93 GLU A CA 1
ATOM 745 C C . GLU A 1 93 ? 1.952 7.257 17.746 1.00 97.31 93 GLU A C 1
ATOM 747 O O . GLU A 1 93 ? 1.804 7.056 18.951 1.00 97.31 93 GLU A O 1
ATOM 752 N N . HIS A 1 94 ? 1.039 7.893 17.008 1.00 96.44 94 HIS A N 1
ATOM 753 C CA . HIS A 1 94 ? -0.235 8.358 17.546 1.00 96.44 94 HIS A CA 1
ATOM 754 C C . HIS A 1 94 ? -1.100 7.193 18.046 1.00 96.44 94 HIS A C 1
ATOM 756 O O . HIS A 1 94 ? -1.578 7.237 19.174 1.00 96.44 94 HIS A O 1
ATOM 762 N N . GLU A 1 95 ? -1.279 6.133 17.254 1.00 96.56 95 GLU A N 1
ATOM 763 C CA . GLU A 1 95 ? -2.098 4.983 17.655 1.00 96.56 95 GLU A CA 1
ATOM 764 C C . GLU A 1 95 ? -1.523 4.279 18.893 1.00 96.56 95 GLU A C 1
ATOM 766 O O . GLU A 1 95 ? -2.254 3.910 19.812 1.00 96.56 95 GLU A O 1
ATOM 771 N N . LEU A 1 96 ? -0.196 4.160 18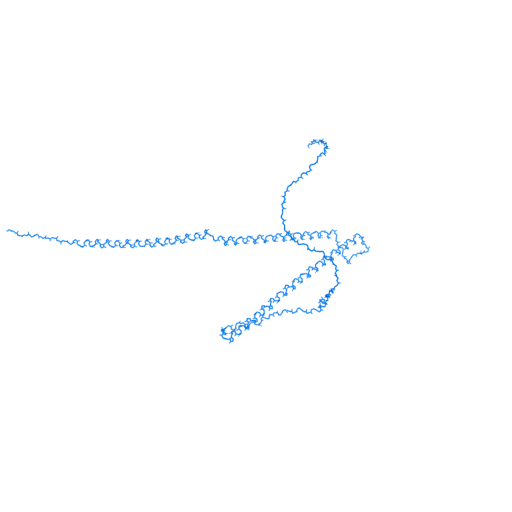.967 1.00 95.12 96 LEU A N 1
ATOM 772 C CA . LEU A 1 96 ? 0.499 3.595 20.117 1.00 95.12 96 LEU A CA 1
ATOM 773 C C . LEU A 1 96 ? 0.274 4.444 21.373 1.00 95.12 96 LEU A C 1
ATOM 775 O O . LEU A 1 96 ? 0.009 3.891 22.442 1.00 95.12 96 LEU A O 1
ATOM 779 N N . GLU A 1 97 ? 0.331 5.770 21.256 1.00 94.38 97 GLU A N 1
ATOM 780 C CA . GLU A 1 97 ? 0.038 6.668 22.372 1.00 94.38 97 GLU A CA 1
ATOM 781 C C . GLU A 1 97 ? -1.431 6.569 22.811 1.00 94.38 97 GLU A C 1
ATOM 783 O O . GLU A 1 97 ? -1.718 6.476 24.003 1.00 94.38 97 GLU A O 1
ATOM 788 N N . GLN A 1 98 ? -2.366 6.449 21.866 1.00 92.56 98 GLN A N 1
ATOM 789 C CA . GLN A 1 98 ? -3.779 6.222 22.175 1.00 92.56 98 GLN A CA 1
ATOM 790 C C . GLN A 1 98 ? -3.997 4.899 22.921 1.00 92.56 98 GLN A C 1
ATOM 792 O O . GLN A 1 98 ? -4.780 4.846 23.872 1.00 92.56 98 GLN A O 1
ATOM 797 N N . VAL A 1 99 ? -3.292 3.829 22.540 1.00 90.38 99 VAL A N 1
ATOM 798 C CA . VAL A 1 99 ? -3.323 2.547 23.260 1.00 90.38 99 VAL A CA 1
ATOM 799 C C . VAL A 1 99 ? -2.710 2.679 24.656 1.00 90.38 99 VAL A C 1
ATOM 801 O O . VAL A 1 99 ? -3.291 2.176 25.618 1.00 90.38 99 VAL A O 1
ATOM 804 N N . ARG A 1 100 ? -1.586 3.389 24.809 1.00 91.25 100 ARG A N 1
ATOM 805 C CA . ARG A 1 100 ? -0.983 3.650 26.129 1.00 91.25 100 ARG A CA 1
ATOM 806 C C . ARG A 1 100 ? -1.941 4.390 27.053 1.00 91.25 100 ARG A C 1
ATOM 808 O O . ARG A 1 100 ? -2.123 3.956 28.189 1.00 91.25 100 ARG A O 1
ATOM 815 N N . LEU A 1 101 ? -2.587 5.447 26.561 1.00 88.44 101 LEU A N 1
ATOM 816 C CA . LEU A 1 101 ? -3.582 6.205 27.317 1.00 88.44 101 LEU A CA 1
ATOM 817 C C . LEU A 1 101 ? -4.786 5.336 27.696 1.00 88.44 101 LEU A C 1
ATOM 819 O O . LEU A 1 101 ? -5.245 5.405 28.835 1.00 88.44 101 LEU A O 1
ATOM 823 N N . LYS A 1 102 ? -5.270 4.474 26.788 1.00 82.88 102 LYS A N 1
ATOM 824 C CA . LYS A 1 102 ? -6.336 3.501 27.092 1.00 82.88 102 LYS A CA 1
ATOM 825 C C . LYS A 1 102 ? -5.924 2.554 28.222 1.00 82.88 102 LYS A C 1
ATOM 827 O O . LYS A 1 102 ? -6.653 2.456 29.202 1.00 82.88 102 LYS A O 1
ATOM 832 N N . ILE A 1 103 ? -4.742 1.939 28.138 1.00 85.62 103 ILE A N 1
ATOM 833 C CA . ILE A 1 103 ? -4.232 1.017 29.167 1.00 85.62 103 ILE A CA 1
ATOM 834 C C . ILE A 1 103 ? -4.029 1.735 30.506 1.00 85.62 103 ILE A C 1
ATOM 836 O O . ILE A 1 103 ? -4.360 1.188 31.555 1.00 85.62 103 ILE A O 1
ATOM 840 N N . GLN A 1 104 ? -3.473 2.949 30.503 1.00 85.00 104 GLN A N 1
ATOM 841 C CA . GLN A 1 104 ? -3.282 3.722 31.731 1.00 85.00 104 GLN A CA 1
ATOM 842 C C . GLN A 1 104 ? -4.626 4.057 32.387 1.00 85.00 104 GLN A C 1
ATOM 844 O O . GLN A 1 104 ? -4.768 3.907 33.599 1.00 85.00 104 GLN A O 1
ATOM 849 N N . ASN A 1 105 ? -5.618 4.449 31.588 1.00 79.88 105 ASN A N 1
ATOM 850 C CA . ASN A 1 105 ? -6.962 4.747 32.069 1.00 79.88 105 ASN A CA 1
ATOM 851 C C . ASN A 1 105 ? -7.674 3.485 32.594 1.00 79.88 105 ASN A C 1
ATOM 853 O O . ASN A 1 105 ? -8.275 3.524 33.662 1.00 79.88 105 ASN A O 1
ATOM 857 N N . GLU A 1 106 ? -7.536 2.344 31.914 1.00 77.75 106 GLU A N 1
ATOM 858 C CA . GLU A 1 106 ? -8.044 1.046 32.385 1.00 77.75 106 GLU A CA 1
ATOM 859 C C . GLU A 1 106 ? -7.354 0.572 33.669 1.00 77.75 106 GLU A C 1
ATOM 861 O O . GLU A 1 106 ? -8.010 0.011 34.535 1.00 77.75 106 GLU A O 1
ATOM 866 N N . LYS A 1 107 ? -6.052 0.820 33.851 1.00 77.06 107 LYS A N 1
ATOM 867 C CA . LYS A 1 107 ? -5.366 0.520 35.121 1.00 77.06 107 LYS A CA 1
ATOM 868 C C . LYS A 1 107 ? -5.852 1.398 36.267 1.00 77.06 107 LYS A C 1
ATOM 870 O O . LYS A 1 107 ? -5.896 0.937 37.403 1.00 77.06 107 LYS A O 1
ATOM 875 N N . 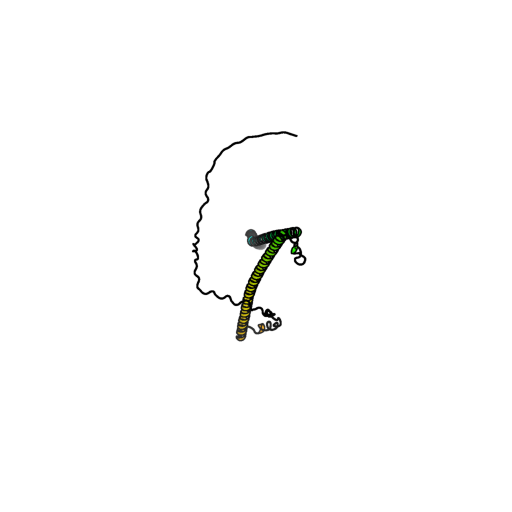GLN A 1 108 ? -6.164 2.659 35.981 1.00 73.31 108 GLN A N 1
ATOM 876 C CA . GLN A 1 108 ? -6.652 3.600 36.984 1.00 73.31 108 GLN A CA 1
ATOM 877 C C . GLN A 1 108 ? -8.126 3.356 37.333 1.00 73.31 108 GLN A C 1
ATOM 879 O O . GLN A 1 108 ? -8.532 3.589 38.470 1.00 73.31 108 GLN A O 1
ATOM 884 N N . TYR A 1 109 ? -8.904 2.839 36.381 1.00 67.12 109 TYR A N 1
ATOM 885 C CA . TYR A 1 109 ? -10.313 2.495 36.543 1.00 67.12 109 TYR A CA 1
ATOM 886 C C . TYR A 1 109 ? -10.594 1.111 35.945 1.00 67.12 109 TYR A C 1
ATOM 888 O O . TYR A 1 109 ? -11.242 1.019 34.895 1.00 67.12 109 TYR A O 1
ATOM 896 N N . PRO A 1 110 ? -10.103 0.032 36.586 1.00 69.50 110 PRO A N 1
ATOM 897 C CA . PRO A 1 110 ? -10.307 -1.314 36.083 1.00 69.50 110 PRO A CA 1
ATOM 898 C C . PRO A 1 110 ? -11.800 -1.589 36.013 1.00 69.50 110 PRO A C 1
ATOM 900 O O . PRO A 1 110 ? -12.546 -1.346 36.962 1.00 69.50 110 PRO A O 1
ATOM 903 N N . MET A 1 111 ? -12.238 -2.054 34.848 1.00 66.69 111 MET A N 1
ATOM 904 C CA . MET A 1 111 ? -13.596 -2.532 34.680 1.00 66.69 111 MET A CA 1
ATOM 905 C C . MET A 1 111 ? -13.753 -3.794 35.523 1.00 66.69 111 MET A C 1
ATOM 907 O O . MET A 1 111 ? -13.041 -4.767 35.265 1.00 66.69 111 MET A O 1
ATOM 911 N N . PRO A 1 112 ? -14.636 -3.799 36.531 1.00 67.75 112 PRO A N 1
ATOM 912 C CA . PRO A 1 112 ? -14.905 -5.026 37.248 1.00 67.75 112 PRO A CA 1
ATOM 913 C C . PRO A 1 112 ? -15.649 -5.994 36.319 1.00 67.75 112 PRO A C 1
ATOM 915 O O . PRO A 1 112 ? -16.424 -5.567 35.458 1.00 67.75 112 PRO A O 1
ATOM 918 N N . ASP A 1 113 ? -15.362 -7.289 36.456 1.00 71.88 113 ASP A N 1
ATOM 919 C CA . ASP A 1 113 ? -15.964 -8.331 35.624 1.00 71.88 113 ASP A CA 1
ATOM 920 C C . ASP A 1 113 ? -17.500 -8.271 35.750 1.00 71.88 113 ASP A C 1
ATOM 922 O O . ASP A 1 113 ? -18.020 -8.422 36.859 1.00 71.88 113 ASP A O 1
ATOM 926 N N . PRO A 1 114 ? -18.242 -8.046 34.644 1.00 67.38 114 PRO A N 1
ATOM 927 C CA . PRO A 1 114 ? -19.699 -7.933 34.670 1.00 67.38 114 PRO A CA 1
ATOM 928 C C . PRO A 1 114 ? -20.409 -9.144 35.286 1.00 67.38 114 PRO A C 1
ATOM 930 O O . PRO A 1 114 ? -21.538 -9.007 35.754 1.00 67.38 114 PRO A O 1
ATOM 933 N N . PHE A 1 115 ? -19.772 -10.320 35.278 1.00 69.94 115 PHE A N 1
ATOM 934 C CA . PHE A 1 115 ? -20.334 -11.558 35.820 1.00 69.94 115 PHE A CA 1
ATOM 935 C C . PHE A 1 115 ? -20.035 -11.772 37.308 1.00 69.94 115 PHE A C 1
ATOM 937 O O . PHE A 1 115 ? -20.678 -12.611 37.937 1.00 69.94 115 PHE A O 1
ATOM 944 N N . SER A 1 116 ? -19.100 -11.011 37.880 1.00 74.19 116 SER A N 1
ATOM 945 C CA . SER A 1 116 ? -18.754 -11.052 39.304 1.00 74.19 116 SER A CA 1
ATOM 946 C C . SER A 1 116 ? -19.092 -9.750 40.036 1.00 74.19 116 SER A C 1
ATOM 948 O O . SER A 1 116 ? -18.675 -9.568 41.180 1.00 74.19 116 SER A O 1
ATOM 950 N N . LEU A 1 117 ? -19.774 -8.815 39.368 1.00 79.50 117 LEU A N 1
ATOM 951 C CA . LEU A 1 117 ? -20.103 -7.504 39.910 1.00 79.50 117 LEU A CA 1
ATOM 952 C C . LEU A 1 117 ? -21.388 -7.569 40.736 1.00 79.50 117 LEU A C 1
ATOM 954 O O . LEU A 1 117 ? -22.441 -7.956 40.233 1.00 79.50 117 LEU A O 1
ATOM 958 N N . ASP A 1 118 ? -21.295 -7.166 42.000 1.00 82.44 118 ASP A N 1
ATOM 959 C CA . ASP A 1 118 ? -22.454 -7.001 42.873 1.00 82.44 118 ASP A CA 1
ATOM 960 C C . ASP A 1 118 ? -23.157 -5.674 42.551 1.00 82.44 118 ASP A C 1
ATOM 962 O O . ASP A 1 118 ? -22.734 -4.602 42.988 1.00 82.44 118 ASP A O 1
ATOM 966 N N . TRP A 1 119 ? -24.201 -5.749 41.725 1.00 81.56 119 TRP A N 1
ATOM 967 C CA . TRP A 1 119 ? -24.940 -4.591 41.215 1.00 81.56 119 TRP A CA 1
ATOM 968 C C . TRP A 1 119 ? -25.605 -3.761 42.316 1.00 81.56 119 TRP A C 1
ATOM 970 O O . TRP A 1 119 ? -25.763 -2.552 42.140 1.00 81.56 119 TRP A O 1
ATOM 980 N N . ASP A 1 120 ? -25.950 -4.389 43.442 1.00 83.81 120 ASP A N 1
ATOM 981 C CA . ASP A 1 120 ? -26.647 -3.741 44.555 1.00 83.81 120 ASP A CA 1
ATOM 982 C C . ASP A 1 120 ? -25.693 -2.929 45.451 1.00 83.81 120 ASP A C 1
ATOM 984 O O . ASP A 1 120 ? -26.135 -2.043 46.182 1.00 83.81 120 ASP A O 1
ATOM 988 N N . ASN A 1 121 ? -24.381 -3.182 45.365 1.00 86.12 121 ASN A N 1
ATOM 989 C CA . ASN A 1 121 ? -23.342 -2.491 46.139 1.00 86.12 121 ASN A CA 1
ATOM 990 C C . ASN A 1 121 ? -22.626 -1.365 45.374 1.00 86.12 121 ASN A C 1
ATOM 992 O O . ASN A 1 121 ? -21.698 -0.753 45.907 1.00 86.12 121 ASN A O 1
ATOM 996 N N . LEU A 1 122 ? -23.027 -1.075 44.134 1.00 82.88 122 LEU A N 1
A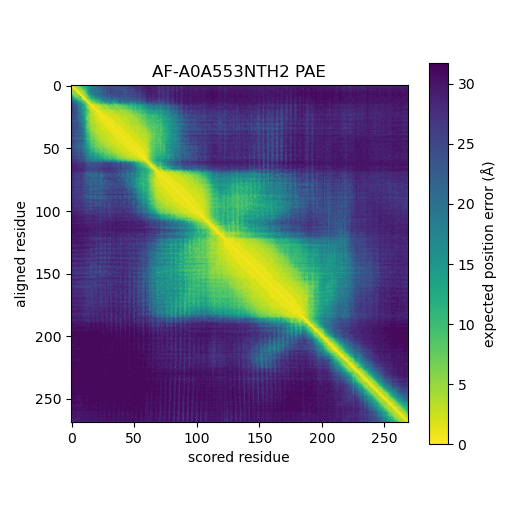TO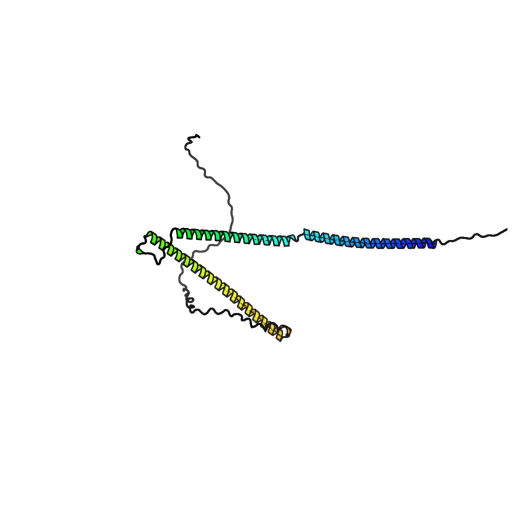M 997 C CA . LEU A 1 122 ? -22.426 0.002 43.347 1.00 82.88 122 LEU A CA 1
ATOM 998 C C . LEU A 1 122 ? -22.958 1.368 43.778 1.00 82.88 122 LEU A C 1
ATOM 1000 O O . LEU A 1 122 ? -24.164 1.593 43.885 1.00 82.88 122 LEU A O 1
ATOM 1004 N N . SER A 1 123 ? -22.053 2.330 43.932 1.00 88.50 123 SER A N 1
ATOM 1005 C CA . 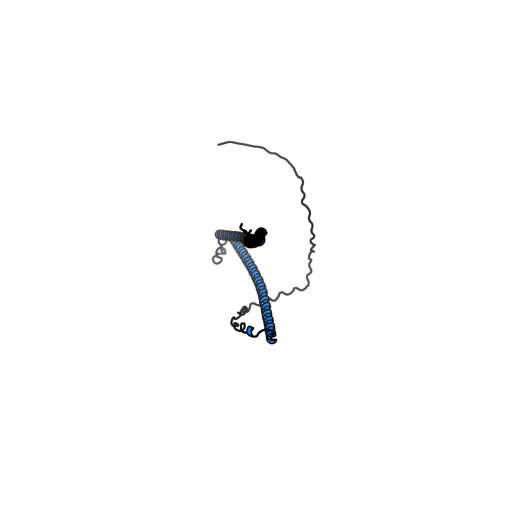SER A 1 123 ? -22.446 3.728 44.077 1.00 88.50 123 SER A CA 1
ATOM 1006 C C . SER A 1 123 ? -23.047 4.275 42.775 1.00 88.50 123 SER A C 1
ATOM 1008 O O . SER A 1 123 ? -22.731 3.836 41.664 1.00 88.50 123 SER A O 1
ATOM 1010 N N . GLU A 1 124 ? -23.895 5.300 42.887 1.00 89.94 124 GLU A N 1
ATOM 1011 C CA . GLU A 1 124 ? -24.519 5.952 41.724 1.00 89.94 124 GLU A CA 1
ATOM 1012 C C . GLU A 1 124 ? -23.473 6.470 40.715 1.00 89.94 124 GLU A C 1
ATOM 1014 O O . GLU A 1 124 ? -23.682 6.441 39.498 1.00 89.94 124 GLU A O 1
ATOM 1019 N N . THR A 1 125 ? -22.321 6.930 41.207 1.00 87.75 125 THR A N 1
ATOM 1020 C CA . THR A 1 125 ? -21.202 7.407 40.386 1.00 87.75 125 THR A CA 1
ATOM 1021 C C . THR A 1 125 ? -20.541 6.275 39.600 1.00 87.75 125 THR A C 1
ATOM 1023 O O . THR A 1 125 ? -20.240 6.455 38.417 1.00 87.75 125 THR A O 1
ATOM 1026 N N . GLU A 1 126 ? -20.352 5.102 40.207 1.00 84.00 126 GLU A N 1
ATOM 1027 C CA . GLU A 1 126 ? -19.812 3.916 39.533 1.00 84.00 126 GLU A CA 1
ATOM 1028 C C . GLU A 1 126 ? -20.761 3.400 38.453 1.00 84.00 126 GLU A C 1
ATOM 1030 O O . GLU A 1 126 ? -20.319 3.103 37.340 1.00 84.00 126 GLU A O 1
ATOM 1035 N N . LEU A 1 127 ? -22.066 3.378 38.738 1.00 87.81 127 LEU A N 1
ATOM 1036 C CA . LEU A 1 127 ? -23.077 2.957 37.775 1.00 87.81 127 LEU A CA 1
ATOM 1037 C C . LEU A 1 127 ? -23.119 3.891 36.555 1.00 87.81 127 LEU A C 1
ATOM 1039 O O . LEU A 1 127 ? -23.088 3.424 35.415 1.00 87.81 127 LEU A O 1
ATOM 1043 N N . LYS A 1 128 ? -23.105 5.215 36.767 1.00 89.25 128 LYS A N 1
ATOM 1044 C CA . LYS A 1 128 ? -23.039 6.205 35.673 1.00 89.25 128 LYS A CA 1
ATOM 1045 C C . LYS A 1 128 ? -21.790 6.026 34.810 1.00 89.25 128 LYS A C 1
ATOM 1047 O O . LYS A 1 128 ? -21.873 6.104 33.583 1.00 89.25 128 LYS A O 1
ATOM 1052 N N . ARG A 1 129 ? -20.638 5.761 35.435 1.00 86.12 129 ARG A N 1
ATOM 1053 C CA . ARG A 1 129 ? -19.379 5.498 34.724 1.00 86.12 129 ARG A CA 1
ATOM 1054 C C . ARG A 1 129 ? -19.475 4.232 33.869 1.00 86.12 129 ARG A C 1
ATOM 1056 O O . ARG A 1 129 ? -19.089 4.263 32.701 1.00 86.12 129 ARG A O 1
ATOM 1063 N N . LEU A 1 130 ? -20.003 3.146 34.436 1.00 86.19 130 LEU A N 1
ATOM 1064 C CA . LEU A 1 130 ? -20.174 1.868 33.746 1.00 86.19 130 LEU A CA 1
ATOM 1065 C C . LEU A 1 130 ? -21.088 2.009 32.527 1.00 86.19 130 LEU A C 1
ATOM 1067 O O . LEU A 1 130 ? -20.726 1.575 31.434 1.00 86.19 130 LEU A O 1
ATOM 1071 N N . VAL A 1 131 ? -22.229 2.684 32.688 1.00 90.31 131 VAL A N 1
ATOM 1072 C CA . VAL A 1 131 ? -23.140 2.987 31.578 1.00 90.31 131 VAL A CA 1
ATOM 1073 C C . VAL A 1 131 ? -22.402 3.753 30.481 1.00 90.31 131 VAL A C 1
ATOM 1075 O O . VAL A 1 131 ? -22.399 3.303 29.339 1.00 90.31 131 VAL A O 1
ATOM 1078 N N . GLY A 1 132 ? -21.690 4.836 30.812 1.00 90.88 132 GLY A N 1
ATOM 1079 C CA . GLY A 1 132 ? -20.934 5.608 29.819 1.00 90.88 132 GLY A CA 1
ATOM 1080 C C . GLY A 1 132 ? -19.895 4.778 29.051 1.00 90.88 132 GLY A C 1
ATOM 1081 O O . GLY A 1 132 ? -19.723 4.943 27.841 1.00 90.88 132 GLY A O 1
ATOM 1082 N N . GLN A 1 133 ? -19.228 3.834 29.720 1.00 86.25 133 GLN A N 1
ATOM 1083 C CA . GLN A 1 133 ? -18.267 2.935 29.079 1.00 86.25 133 GLN A CA 1
ATOM 1084 C C . GLN A 1 133 ? -18.941 1.902 28.163 1.00 86.25 133 GLN A C 1
ATOM 1086 O O . GLN A 1 133 ? -18.453 1.651 27.056 1.00 86.25 133 GLN A O 1
ATOM 1091 N N . LEU A 1 134 ? -20.080 1.340 28.576 1.00 88.12 134 LEU A N 1
ATOM 1092 C CA . LEU A 1 134 ? -20.885 0.444 27.740 1.00 88.12 134 LEU A CA 1
ATOM 1093 C C . LEU A 1 134 ? -21.425 1.172 26.505 1.00 88.12 134 LEU A C 1
ATOM 1095 O O . LEU A 1 134 ? -21.381 0.641 25.396 1.00 88.12 134 LEU A O 1
ATOM 1099 N N . GLU A 1 135 ? -21.873 2.414 26.668 1.00 94.56 135 GLU A N 1
ATOM 1100 C CA . GLU A 1 135 ? -22.347 3.254 25.573 1.00 94.56 135 GLU A CA 1
ATOM 1101 C C . GLU A 1 135 ? -21.259 3.573 24.551 1.00 94.56 135 GLU A C 1
ATOM 1103 O O . GLU A 1 135 ? -21.523 3.541 23.343 1.00 94.56 135 GLU A O 1
ATOM 1108 N N . LYS A 1 136 ? -20.042 3.850 25.029 1.00 91.75 136 LYS A N 1
ATOM 1109 C CA . LYS A 1 136 ? -18.863 4.025 24.183 1.00 91.75 136 LYS A CA 1
ATOM 1110 C C . LYS A 1 136 ? -18.549 2.741 23.416 1.00 91.75 136 LYS A C 1
ATOM 1112 O O . LYS A 1 136 ? -18.502 2.773 22.193 1.00 91.75 136 LYS A O 1
ATOM 1117 N N . THR A 1 137 ? -18.458 1.609 24.114 1.00 89.44 137 THR A N 1
ATOM 1118 C CA . THR A 1 137 ? -18.167 0.297 23.507 1.00 89.44 137 THR A CA 1
ATOM 1119 C C . THR A 1 137 ? -19.205 -0.075 22.445 1.00 89.44 137 THR A C 1
ATOM 1121 O O . THR A 1 137 ? -18.861 -0.489 21.343 1.00 89.44 137 THR A O 1
ATOM 1124 N N . ARG A 1 138 ? -20.494 0.150 22.727 1.00 95.75 138 ARG A N 1
ATOM 1125 C CA . ARG A 1 138 ? -21.588 -0.008 21.756 1.00 95.75 138 ARG A CA 1
ATOM 1126 C C . ARG A 1 138 ? -21.367 0.850 20.505 1.00 95.75 138 ARG A C 1
ATOM 1128 O O . ARG A 1 138 ? -21.605 0.380 19.394 1.00 95.75 138 ARG A O 1
ATOM 1135 N N . ASN A 1 139 ? -20.973 2.112 20.670 1.00 96.69 139 ASN A N 1
ATOM 1136 C CA . ASN A 1 139 ? -20.761 3.034 19.553 1.00 96.69 139 ASN A CA 1
ATOM 1137 C C . ASN A 1 139 ? -19.529 2.663 18.714 1.00 96.69 139 ASN A C 1
ATOM 1139 O O . ASN A 1 139 ? -19.591 2.765 17.485 1.00 96.69 139 ASN A O 1
ATOM 1143 N N . ASP A 1 140 ? -18.462 2.196 19.360 1.00 95.06 140 ASP A N 1
ATOM 1144 C CA . ASP A 1 140 ? -17.251 1.698 18.705 1.00 95.06 140 ASP A CA 1
ATOM 1145 C C . ASP A 1 140 ? -17.593 0.459 17.859 1.00 95.06 140 ASP A C 1
ATOM 1147 O O . ASP A 1 140 ? -17.434 0.484 16.640 1.00 95.06 140 ASP A O 1
ATOM 1151 N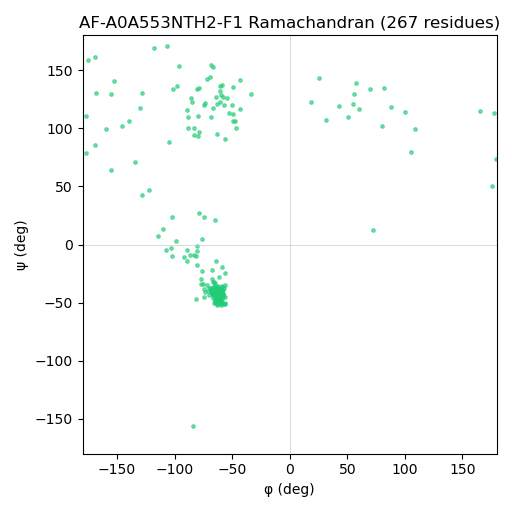 N . LEU A 1 141 ? -18.251 -0.547 18.451 1.00 96.88 141 LEU A N 1
ATOM 1152 C CA . LEU A 1 141 ? -18.709 -1.749 17.736 1.00 96.88 141 LEU A CA 1
ATOM 1153 C C . LEU A 1 141 ? -19.649 -1.427 16.563 1.00 96.88 141 LEU A C 1
ATOM 1155 O O . LEU A 1 141 ? -19.573 -2.039 15.496 1.00 96.88 141 LEU A O 1
ATOM 1159 N N . LYS A 1 142 ? -20.545 -0.448 16.729 1.00 97.69 142 LYS A N 1
ATOM 1160 C CA . LYS A 1 142 ? -21.429 0.018 15.649 1.00 97.69 142 LYS A CA 1
ATOM 1161 C C . LYS A 1 142 ? -20.648 0.671 14.504 1.00 97.69 142 LYS A C 1
ATOM 1163 O O . LYS A 1 142 ? -21.086 0.608 13.352 1.00 97.69 142 LYS A O 1
ATOM 1168 N N . SER A 1 143 ? -19.543 1.343 14.810 1.00 97.38 143 SER A N 1
ATOM 1169 C CA . SER A 1 143 ? -18.676 1.973 13.812 1.00 97.38 143 SER A CA 1
ATOM 1170 C C . SER A 1 143 ? -17.862 0.918 13.065 1.00 97.38 143 SER A C 1
ATOM 1172 O O . SER A 1 143 ? -17.895 0.916 11.834 1.00 97.38 143 SER A O 1
ATOM 1174 N N . ASP A 1 144 ? -17.281 -0.046 13.782 1.00 97.19 144 ASP A N 1
ATOM 1175 C CA . ASP A 1 144 ? -16.556 -1.186 13.206 1.00 97.19 144 ASP A CA 1
ATOM 1176 C C . ASP A 1 144 ? -17.442 -2.006 12.261 1.00 97.19 144 ASP A C 1
ATOM 1178 O O . ASP A 1 144 ? -17.028 -2.384 11.162 1.00 97.19 144 ASP A O 1
ATOM 1182 N N . LEU A 1 145 ? -18.700 -2.244 12.651 1.00 98.50 145 LEU A N 1
ATOM 1183 C CA . LEU A 1 145 ? -19.669 -2.944 11.810 1.00 98.50 145 LEU A CA 1
ATOM 1184 C C . LEU A 1 145 ? -19.944 -2.179 10.509 1.00 98.50 145 LEU A C 1
ATOM 1186 O O . LEU A 1 145 ? -19.979 -2.788 9.440 1.00 98.50 145 LEU A O 1
ATOM 1190 N N . ARG A 1 146 ? -20.092 -0.848 10.578 1.00 98.19 146 ARG A N 1
ATOM 1191 C CA . ARG A 1 146 ? -20.276 -0.003 9.387 1.00 98.19 146 ARG A CA 1
ATOM 1192 C C . ARG A 1 146 ? -19.052 -0.014 8.478 1.00 98.19 146 ARG A C 1
ATOM 1194 O O . ARG A 1 146 ? -19.208 -0.102 7.263 1.00 98.19 146 ARG A O 1
ATOM 1201 N N . GLU A 1 147 ? -17.851 0.062 9.042 1.00 97.94 147 GLU A N 1
ATOM 1202 C CA . GLU A 1 147 ? -16.616 -0.003 8.259 1.00 97.94 147 GLU A CA 1
ATOM 1203 C C . GLU A 1 147 ? -16.482 -1.360 7.559 1.00 97.94 147 GLU A C 1
ATOM 1205 O O . GLU A 1 147 ? -16.171 -1.435 6.368 1.00 97.94 147 GLU A O 1
ATOM 1210 N N . ARG A 1 148 ? -16.777 -2.447 8.279 1.00 97.81 148 ARG A N 1
ATOM 1211 C CA . ARG A 1 148 ? -16.715 -3.796 7.721 1.00 97.81 148 ARG A CA 1
ATOM 1212 C C . ARG A 1 148 ? -17.757 -4.014 6.630 1.00 97.81 148 ARG A C 1
ATOM 1214 O O . ARG A 1 148 ? -17.429 -4.619 5.613 1.00 97.81 148 ARG A O 1
ATOM 1221 N N . GLN A 1 149 ? -18.964 -3.480 6.801 1.00 97.94 149 GLN A N 1
ATOM 1222 C CA . GLN A 1 149 ? -19.986 -3.470 5.757 1.00 97.94 149 GLN A CA 1
ATOM 1223 C C . GLN A 1 149 ? -19.498 -2.729 4.506 1.00 97.94 149 GLN A C 1
ATOM 1225 O O . GLN A 1 149 ? -19.530 -3.291 3.416 1.00 97.94 149 GLN A O 1
ATOM 1230 N N . TRP A 1 150 ? -18.964 -1.513 4.660 1.00 98.31 150 TRP A N 1
ATOM 1231 C CA . TRP A 1 150 ? -18.427 -0.742 3.535 1.00 98.31 150 TRP A CA 1
ATOM 1232 C C . TRP A 1 150 ? -17.301 -1.483 2.800 1.00 98.31 150 TRP A C 1
ATOM 1234 O O . TRP A 1 150 ? -17.235 -1.465 1.570 1.00 98.31 150 TRP A O 1
ATOM 1244 N N . ARG A 1 151 ? -16.424 -2.165 3.544 1.00 98.25 151 ARG A N 1
ATOM 1245 C CA . ARG A 1 151 ? -15.326 -2.957 2.977 1.00 98.25 151 ARG A CA 1
ATOM 1246 C C . ARG A 1 151 ? -15.840 -4.131 2.145 1.00 98.25 151 ARG A C 1
ATOM 1248 O O . ARG A 1 151 ? -15.337 -4.338 1.047 1.00 98.25 151 ARG A O 1
ATOM 1255 N N . LEU A 1 152 ? -16.855 -4.843 2.638 1.00 98.25 152 LEU A N 1
ATOM 1256 C CA . LEU A 1 152 ? -17.508 -5.927 1.899 1.00 98.25 152 LEU A CA 1
ATOM 1257 C C . LEU A 1 152 ? -18.207 -5.414 0.637 1.00 98.25 152 LEU A C 1
ATOM 1259 O O . LEU A 1 152 ? -18.078 -6.025 -0.419 1.00 98.25 152 LEU A O 1
ATOM 1263 N N . ASP A 1 153 ? -18.890 -4.270 0.711 1.00 98.00 153 ASP A N 1
ATOM 1264 C CA . ASP A 1 153 ? -19.525 -3.657 -0.461 1.00 98.00 153 ASP A CA 1
ATOM 1265 C C . ASP A 1 153 ? -18.489 -3.265 -1.525 1.00 98.00 153 ASP A C 1
ATOM 1267 O O . ASP A 1 153 ? -18.726 -3.408 -2.728 1.00 98.00 153 ASP A O 1
ATOM 1271 N N . LYS A 1 154 ? -17.325 -2.763 -1.093 1.00 98.12 154 LYS A N 1
ATOM 1272 C CA . LYS A 1 154 ? -16.209 -2.435 -1.983 1.00 98.12 154 LYS A CA 1
ATOM 1273 C C . LYS A 1 154 ? -15.629 -3.693 -2.636 1.00 98.12 154 LYS A C 1
ATOM 1275 O O . LYS A 1 154 ? -15.514 -3.728 -3.858 1.00 98.12 154 LYS A O 1
ATOM 1280 N N . GLU A 1 155 ? -15.325 -4.719 -1.845 1.00 97.56 155 GLU A N 1
ATOM 1281 C CA . GLU A 1 155 ? -14.803 -6.001 -2.334 1.00 97.56 155 GLU A CA 1
ATOM 1282 C C . GLU A 1 155 ? -15.787 -6.677 -3.300 1.00 97.56 155 GLU A C 1
ATOM 1284 O O . GLU A 1 155 ? -15.382 -7.170 -4.349 1.00 97.56 155 GLU A O 1
ATOM 1289 N N . GLY A 1 156 ? -17.092 -6.620 -3.019 1.00 98.25 156 GLY A N 1
ATOM 1290 C CA . GLY A 1 156 ? -18.127 -7.136 -3.916 1.00 98.25 156 GLY A CA 1
ATOM 1291 C C . GLY A 1 156 ? -18.145 -6.432 -5.277 1.00 98.25 156 GLY A C 1
ATOM 1292 O O . GLY A 1 156 ? -18.265 -7.088 -6.313 1.00 98.25 156 GLY A O 1
ATOM 1293 N N . LYS A 1 157 ? -17.968 -5.104 -5.308 1.00 98.25 157 LYS A N 1
ATOM 1294 C CA . LYS A 1 157 ? -17.850 -4.345 -6.568 1.00 98.25 157 LYS A CA 1
ATOM 1295 C C . LYS A 1 157 ? -16.594 -4.722 -7.348 1.00 98.25 157 LYS A C 1
ATOM 1297 O O . LYS A 1 157 ? -16.672 -4.906 -8.559 1.00 98.25 157 LYS A O 1
ATOM 1302 N N . GLU A 1 158 ? -15.458 -4.841 -6.665 1.00 98.12 158 GLU A N 1
ATOM 1303 C CA . GLU A 1 158 ? -14.192 -5.254 -7.280 1.00 98.12 158 GLU A CA 1
ATOM 1304 C C . GLU A 1 158 ? -14.286 -6.680 -7.835 1.00 98.12 158 GLU A C 1
ATOM 1306 O O . GLU A 1 158 ? -13.895 -6.920 -8.975 1.00 98.12 158 GLU A O 1
ATOM 1311 N N . TYR A 1 159 ? -14.890 -7.608 -7.090 1.00 98.31 159 TYR A N 1
ATOM 1312 C CA . TYR A 1 159 ? -15.142 -8.972 -7.551 1.00 98.31 159 TYR A CA 1
ATOM 1313 C C . TYR A 1 159 ? -15.947 -8.994 -8.854 1.00 98.31 159 TYR A C 1
ATOM 1315 O O . TYR A 1 159 ? -15.533 -9.635 -9.817 1.00 98.31 159 TYR A O 1
ATOM 1323 N N . HIS A 1 160 ? -17.069 -8.268 -8.916 1.00 98.31 160 HIS A N 1
ATOM 1324 C CA . HIS A 1 160 ? -17.884 -8.208 -10.132 1.00 98.31 160 HIS A CA 1
ATOM 1325 C C . HIS A 1 160 ? -17.137 -7.573 -11.306 1.00 98.31 160 HIS A C 1
ATOM 1327 O O . HIS A 1 160 ? -17.229 -8.072 -12.423 1.00 98.31 160 HIS A O 1
ATOM 1333 N N . HIS A 1 161 ? -16.341 -6.535 -11.051 1.00 98.06 161 HIS A N 1
ATOM 1334 C CA . HIS A 1 161 ? -15.500 -5.919 -12.071 1.00 98.06 161 HIS A CA 1
ATOM 1335 C C . HIS A 1 161 ? -14.503 -6.916 -12.686 1.00 98.06 161 HIS A C 1
ATOM 1337 O O . HIS A 1 161 ? -14.369 -6.988 -13.909 1.00 98.06 161 HIS A O 1
ATOM 1343 N N . TYR A 1 162 ? -13.836 -7.726 -11.858 1.00 97.94 162 TYR A N 1
ATOM 1344 C CA . TYR A 1 162 ? -12.926 -8.764 -12.344 1.00 97.94 162 TYR A CA 1
ATOM 1345 C C . TYR A 1 162 ? -13.656 -9.946 -12.993 1.00 97.94 162 TYR A C 1
ATOM 1347 O O . TYR A 1 162 ? -13.158 -10.490 -13.978 1.00 97.94 162 TYR A O 1
ATOM 1355 N N . ASP A 1 163 ? -14.837 -10.328 -12.502 1.00 98.06 163 ASP A N 1
ATOM 1356 C CA . ASP A 1 163 ? -15.669 -11.358 -13.135 1.00 98.06 163 ASP A CA 1
ATOM 1357 C C . ASP A 1 163 ? -16.092 -10.937 -14.552 1.00 98.06 163 ASP A C 1
ATOM 1359 O O . ASP A 1 163 ? -15.986 -11.725 -15.494 1.00 98.06 163 ASP A O 1
ATOM 1363 N N . ASP A 1 164 ? -16.470 -9.671 -14.743 1.00 98.31 164 ASP A N 1
ATOM 1364 C CA . ASP A 1 164 ? -16.787 -9.116 -16.060 1.00 98.31 164 ASP A CA 1
ATOM 1365 C C . ASP A 1 164 ? -15.577 -9.164 -17.007 1.00 98.31 164 ASP A C 1
ATOM 1367 O O . ASP A 1 164 ? -15.715 -9.573 -18.165 1.00 98.31 164 ASP A O 1
ATOM 1371 N N . PHE A 1 165 ? -14.369 -8.853 -16.520 1.00 98.06 165 PHE A N 1
ATOM 1372 C CA . PHE A 1 165 ? -13.145 -9.028 -17.309 1.00 98.06 165 PHE A CA 1
ATOM 1373 C C . PHE A 1 165 ? -12.877 -10.493 -17.660 1.00 98.06 165 PHE A C 1
ATOM 1375 O O . PHE A 1 165 ? -12.576 -10.801 -18.814 1.00 98.06 165 PHE A O 1
ATOM 1382 N N . CYS A 1 166 ? -13.020 -11.414 -16.707 1.00 97.94 166 CYS A N 1
ATOM 1383 C CA . CYS A 1 166 ? -12.872 -12.847 -16.955 1.00 97.94 166 CYS A CA 1
ATOM 1384 C C . CYS A 1 166 ? -13.852 -13.334 -18.032 1.00 97.94 166 CYS A C 1
ATOM 1386 O O . CYS A 1 166 ? -13.462 -14.077 -18.940 1.00 97.94 166 CYS A O 1
ATOM 1388 N N . ARG A 1 167 ? -15.113 -12.884 -17.982 1.00 98.12 167 ARG A N 1
ATOM 1389 C CA . ARG A 1 167 ? -16.131 -13.185 -18.999 1.00 98.12 167 ARG A CA 1
ATOM 1390 C C . ARG A 1 167 ? -15.754 -12.612 -20.361 1.00 98.12 167 ARG A C 1
ATOM 1392 O O . ARG A 1 167 ? -15.846 -13.335 -21.354 1.00 98.12 167 ARG A O 1
ATOM 1399 N N . MET A 1 168 ? -15.292 -11.364 -20.406 1.00 98.25 168 MET A N 1
ATOM 1400 C CA . MET A 1 168 ? -14.835 -10.699 -21.628 1.00 98.25 168 MET A CA 1
ATOM 1401 C C . MET A 1 168 ? -13.668 -11.455 -22.277 1.00 98.25 168 MET A C 1
ATOM 1403 O O . MET A 1 168 ? -13.765 -11.836 -23.441 1.00 98.25 168 MET A O 1
ATOM 1407 N N . TYR A 1 169 ? -12.604 -11.760 -21.528 1.00 98.12 169 TYR A N 1
ATOM 1408 C CA . TYR A 1 169 ? -11.460 -12.513 -22.056 1.00 98.12 169 TYR A CA 1
ATOM 1409 C C . TYR A 1 169 ? -11.843 -13.932 -22.475 1.00 98.12 169 TYR A C 1
ATOM 1411 O O . TYR A 1 169 ? -11.380 -14.424 -23.501 1.00 98.12 169 TYR A O 1
ATOM 1419 N N . THR A 1 170 ? -12.740 -14.587 -21.736 1.00 98.06 170 THR A N 1
ATOM 1420 C CA . THR A 1 170 ? -13.264 -15.902 -22.126 1.00 98.06 170 THR A CA 1
ATOM 1421 C C . THR A 1 170 ? -14.024 -15.830 -23.452 1.00 98.06 170 THR A C 1
ATOM 1423 O O . THR A 1 170 ? -13.900 -16.732 -24.285 1.00 98.06 170 THR A O 1
ATOM 1426 N N . ALA A 1 171 ? -14.821 -14.779 -23.664 1.00 97.81 171 ALA A N 1
ATOM 1427 C CA . ALA A 1 171 ? -15.518 -14.552 -24.925 1.00 97.81 171 ALA A CA 1
ATOM 1428 C C . ALA A 1 171 ? -14.530 -14.284 -26.070 1.00 97.81 171 ALA A C 1
ATOM 1430 O O . ALA A 1 171 ? -14.686 -14.871 -27.140 1.00 97.81 171 ALA A O 1
ATOM 1431 N N . GLU A 1 172 ? -13.485 -13.494 -25.822 1.00 97.88 172 GLU A N 1
ATOM 1432 C CA . GLU A 1 172 ? -12.446 -13.196 -26.810 1.00 97.88 172 GLU A CA 1
ATOM 1433 C C . GLU A 1 172 ? -11.653 -14.447 -27.201 1.00 97.88 172 GLU A C 1
ATOM 1435 O O . GLU A 1 172 ? -11.519 -14.748 -28.382 1.00 97.88 172 GLU A O 1
ATOM 1440 N N . ILE A 1 173 ? -11.231 -15.268 -26.234 1.00 97.38 173 ILE A N 1
ATOM 1441 C CA . ILE A 1 173 ? -10.565 -16.551 -26.507 1.00 97.38 173 ILE A CA 1
ATOM 1442 C C . ILE A 1 173 ? -11.464 -17.453 -27.361 1.00 97.38 173 ILE A C 1
ATOM 1444 O O . ILE A 1 173 ? -11.006 -18.057 -28.331 1.00 97.38 173 ILE A O 1
ATOM 1448 N N . LYS A 1 174 ? -12.763 -17.539 -27.042 1.00 97.19 174 LYS A N 1
ATOM 1449 C CA . LYS A 1 174 ? -13.725 -18.307 -27.851 1.00 97.19 174 LYS A CA 1
ATOM 1450 C C . LYS A 1 174 ? -13.862 -17.740 -29.263 1.00 97.19 174 LYS A C 1
ATOM 1452 O O . LYS A 1 174 ? -13.975 -18.518 -30.208 1.00 97.19 174 LYS A O 1
ATOM 1457 N N . ASN A 1 175 ? -13.863 -16.418 -29.414 1.00 96.94 175 ASN A N 1
ATOM 1458 C CA . ASN A 1 175 ? -13.916 -15.752 -30.709 1.00 96.94 175 ASN A CA 1
ATOM 1459 C C . ASN A 1 175 ? -12.660 -16.052 -31.545 1.00 96.94 175 ASN A C 1
ATOM 1461 O O . ASN A 1 175 ? -12.775 -16.537 -32.668 1.00 96.94 175 ASN A O 1
ATOM 1465 N N . LEU A 1 176 ? -11.470 -15.880 -30.967 1.00 96.31 176 LEU A N 1
ATOM 1466 C CA . LEU A 1 176 ? -10.191 -16.190 -31.607 1.00 96.31 176 LEU A CA 1
ATOM 1467 C C . LEU A 1 176 ? -10.084 -17.668 -31.992 1.00 96.31 176 LEU A C 1
ATOM 1469 O O . LEU A 1 176 ? -9.647 -17.973 -33.098 1.00 96.31 176 LEU A O 1
ATOM 1473 N N . ASN A 1 177 ? -10.553 -18.584 -31.140 1.00 94.62 177 ASN A N 1
ATOM 1474 C CA . ASN A 1 177 ? -10.606 -20.010 -31.469 1.00 94.62 177 ASN A CA 1
ATOM 1475 C C . ASN A 1 177 ? -11.505 -20.282 -32.684 1.00 94.62 177 ASN A C 1
ATOM 1477 O O . ASN A 1 177 ? -11.112 -21.038 -33.567 1.00 94.62 177 ASN A O 1
ATOM 1481 N N . ARG A 1 178 ? -12.674 -19.632 -32.789 1.00 94.56 178 ARG A N 1
ATOM 1482 C CA . ARG A 1 178 ? -13.550 -19.756 -33.972 1.00 94.56 178 ARG A CA 1
ATOM 1483 C C . ARG A 1 178 ? -12.897 -19.196 -35.234 1.00 94.56 178 ARG A C 1
ATOM 1485 O O . ARG A 1 178 ? -13.005 -19.806 -36.295 1.00 94.56 178 ARG A O 1
ATOM 1492 N N . ILE A 1 179 ? -12.224 -18.049 -35.128 1.00 94.25 179 ILE A N 1
ATOM 1493 C CA . ILE A 1 179 ? -11.481 -17.447 -36.244 1.00 94.25 179 ILE A CA 1
ATOM 1494 C C . ILE A 1 179 ? -10.367 -18.397 -36.691 1.00 94.25 179 ILE A C 1
ATOM 1496 O O . ILE A 1 179 ? -10.244 -18.674 -37.882 1.00 94.25 179 ILE A O 1
ATOM 1500 N N . LEU A 1 180 ? -9.605 -18.951 -35.746 1.00 91.00 180 LEU A N 1
ATOM 1501 C CA . LEU A 1 180 ? -8.543 -19.911 -36.021 1.00 91.00 180 LEU A CA 1
ATOM 1502 C C . LEU A 1 180 ? -9.088 -21.172 -36.703 1.00 91.00 180 LEU A C 1
ATOM 1504 O O . LEU A 1 180 ? -8.564 -21.571 -37.739 1.00 91.00 180 LEU A O 1
ATOM 1508 N N . GLU A 1 181 ? -10.170 -21.761 -36.187 1.00 90.31 181 GLU A N 1
ATOM 1509 C CA . GLU A 1 181 ? -10.838 -22.913 -36.807 1.00 90.31 181 GLU A CA 1
ATOM 1510 C C . GLU A 1 181 ? -11.314 -22.608 -38.236 1.00 90.31 181 GLU A C 1
ATOM 1512 O O . GLU A 1 181 ? -11.179 -23.450 -39.125 1.00 90.31 181 GLU A O 1
ATOM 1517 N N . SER A 1 182 ? -11.845 -21.407 -38.482 1.00 91.19 182 SER A N 1
ATOM 1518 C CA . SER A 1 182 ? -12.257 -20.959 -39.817 1.00 91.19 182 SER A CA 1
ATOM 1519 C C . SER A 1 182 ? -11.064 -20.832 -40.769 1.00 91.19 182 SER A C 1
ATOM 1521 O O . SER A 1 182 ? -11.078 -21.392 -41.863 1.00 91.19 182 SER A O 1
ATOM 1523 N N . LEU A 1 183 ? -9.985 -20.174 -40.339 1.00 89.88 183 LEU A N 1
ATOM 1524 C CA . LEU A 1 183 ? -8.765 -20.028 -41.138 1.00 89.88 183 LEU A CA 1
ATOM 1525 C C . LEU A 1 183 ? -8.103 -21.380 -41.441 1.00 89.88 183 LEU A C 1
ATOM 1527 O O . LEU A 1 183 ? -7.597 -21.583 -42.547 1.00 89.88 183 LEU A O 1
ATOM 1531 N N . MET A 1 184 ? -8.152 -22.319 -40.491 1.00 85.81 184 MET A N 1
ATOM 1532 C CA . MET A 1 184 ? -7.707 -23.699 -40.695 1.00 85.81 184 MET A CA 1
ATOM 1533 C C . MET A 1 184 ? -8.558 -24.422 -41.746 1.00 85.81 184 MET A C 1
ATOM 1535 O O . MET A 1 184 ? -8.003 -25.119 -42.593 1.00 85.81 184 MET A O 1
ATOM 1539 N N . ARG A 1 185 ? -9.888 -24.241 -41.743 1.00 87.06 185 ARG A N 1
ATOM 1540 C CA . ARG A 1 185 ? -10.782 -24.815 -42.770 1.00 87.06 185 ARG A CA 1
ATOM 1541 C C . ARG A 1 185 ? -10.516 -24.243 -44.162 1.00 87.06 185 ARG A C 1
ATOM 1543 O O . ARG A 1 185 ? -10.592 -24.982 -45.136 1.00 87.06 185 ARG A O 1
ATOM 1550 N N . THR A 1 186 ? -10.175 -22.961 -44.253 1.00 87.81 186 THR A N 1
ATOM 1551 C CA . THR A 1 186 ? -9.874 -22.270 -45.521 1.00 87.81 186 THR A CA 1
ATOM 1552 C C . THR A 1 186 ? -8.442 -22.541 -46.017 1.00 87.81 186 THR A C 1
ATOM 1554 O O . THR A 1 186 ? -8.049 -22.049 -47.069 1.00 87.81 186 THR A O 1
ATOM 1557 N N . GLY A 1 187 ? -7.637 -23.321 -45.281 1.00 81.31 187 GLY A N 1
ATOM 1558 C CA . GLY A 1 187 ? -6.262 -23.668 -45.662 1.00 81.31 187 GLY A CA 1
ATOM 1559 C C . GLY A 1 187 ? -5.259 -22.515 -45.539 1.00 81.31 187 GLY A C 1
ATOM 1560 O O . GLY A 1 187 ? -4.139 -22.625 -46.028 1.00 81.31 187 GLY A O 1
ATOM 1561 N N . MET A 1 188 ? -5.639 -21.416 -44.879 1.00 77.44 188 MET A N 1
ATOM 1562 C CA . MET A 1 188 ? -4.791 -20.229 -44.701 1.00 77.44 188 MET A CA 1
ATOM 1563 C C . MET A 1 188 ? -3.787 -20.374 -43.546 1.00 77.44 188 MET A C 1
ATOM 1565 O O . MET A 1 188 ? -2.896 -19.540 -43.402 1.00 77.44 188 MET A O 1
ATOM 1569 N N . VAL A 1 189 ? -3.914 -21.419 -42.719 1.00 73.00 189 VAL A N 1
ATOM 1570 C CA . VAL A 1 189 ? -3.015 -21.704 -41.589 1.00 73.00 189 VAL A CA 1
ATOM 1571 C C . VAL A 1 189 ? -2.524 -23.157 -41.668 1.00 73.00 189 VAL A C 1
ATOM 1573 O O . VAL A 1 189 ? -3.353 -24.061 -41.801 1.00 73.00 189 VAL A O 1
ATOM 1576 N N . PRO A 1 190 ? -1.206 -23.423 -41.555 1.00 63.22 190 PRO A N 1
ATOM 1577 C CA . PRO A 1 190 ? -0.664 -24.780 -41.582 1.00 63.22 190 PRO A CA 1
ATOM 1578 C C . PRO A 1 190 ? -1.204 -25.648 -40.435 1.00 63.22 190 PRO A C 1
ATOM 1580 O O . PRO A 1 190 ? -1.136 -25.270 -39.263 1.00 63.22 190 PRO A O 1
ATOM 1583 N N . THR A 1 191 ? -1.658 -26.865 -40.749 1.00 62.81 191 THR A N 1
ATOM 1584 C CA . THR A 1 191 ? -2.164 -27.854 -39.773 1.00 62.81 191 THR A CA 1
ATOM 1585 C C . THR A 1 191 ? -1.126 -28.227 -38.699 1.00 62.81 191 THR A C 1
ATOM 1587 O O . THR A 1 191 ? -1.491 -28.667 -37.610 1.00 62.81 191 THR A O 1
ATOM 1590 N N . SER A 1 192 ? 0.168 -27.986 -38.950 1.00 61.44 192 SER A N 1
ATOM 1591 C CA . SER A 1 192 ? 1.279 -28.240 -38.017 1.00 61.44 192 SER A CA 1
ATOM 1592 C C . SER A 1 192 ? 1.242 -27.404 -36.727 1.00 61.44 192 SER A C 1
ATOM 1594 O O . SER A 1 192 ? 1.917 -27.754 -35.760 1.00 61.44 192 SER A O 1
ATOM 1596 N N . MET A 1 193 ? 0.423 -26.348 -36.660 1.00 57.03 193 MET A N 1
ATOM 1597 C CA . MET A 1 193 ? 0.222 -25.540 -35.445 1.00 57.03 193 MET A CA 1
ATOM 1598 C C . MET A 1 193 ? -0.871 -26.100 -34.510 1.00 57.03 193 MET A C 1
ATOM 1600 O O . MET A 1 193 ? -1.001 -25.649 -33.374 1.00 57.03 193 MET A O 1
ATOM 1604 N N . SER A 1 194 ? -1.633 -27.114 -34.943 1.00 56.31 194 SER A N 1
ATOM 1605 C CA . SER A 1 194 ? -2.793 -27.663 -34.216 1.00 56.31 194 SER A CA 1
ATOM 1606 C C . SER A 1 194 ? -2.431 -28.557 -33.015 1.00 56.31 194 SER A C 1
ATOM 1608 O O . SER A 1 194 ? -3.231 -28.707 -32.092 1.00 56.31 194 SER A O 1
ATOM 1610 N N . GLY A 1 195 ? -1.227 -29.136 -32.986 1.00 50.53 195 GLY A N 1
ATOM 1611 C CA . GLY A 1 195 ? -0.880 -30.213 -32.048 1.00 50.53 195 GLY A CA 1
ATOM 1612 C C . GLY A 1 195 ? -0.448 -29.799 -30.637 1.00 50.53 195 GLY A C 1
ATOM 1613 O O . GLY A 1 195 ? -0.309 -30.669 -29.788 1.00 50.53 195 GLY A O 1
ATOM 1614 N N . ARG A 1 196 ? -0.218 -28.509 -30.346 1.00 52.12 196 ARG A N 1
ATOM 1615 C CA . ARG A 1 196 ? 0.392 -28.091 -29.060 1.00 52.12 196 ARG A CA 1
ATOM 1616 C C . ARG A 1 196 ? -0.556 -27.520 -28.006 1.00 52.12 196 ARG A C 1
ATOM 1618 O O . ARG A 1 196 ? -0.142 -27.374 -26.862 1.00 52.12 196 ARG A O 1
ATOM 1625 N N . PHE A 1 197 ? -1.814 -27.244 -28.344 1.00 49.44 197 PHE A N 1
ATOM 1626 C CA . PHE A 1 197 ? -2.764 -26.627 -27.402 1.00 49.44 197 PHE A CA 1
ATOM 1627 C C . PHE A 1 197 ? -3.852 -27.570 -26.872 1.00 49.44 197 PHE A C 1
ATOM 1629 O O . PHE A 1 197 ? -4.617 -27.182 -25.993 1.00 49.44 197 PHE A O 1
ATOM 1636 N N . ARG A 1 198 ? -3.919 -28.819 -27.356 1.00 50.34 198 ARG A N 1
ATOM 1637 C CA . ARG A 1 198 ? -5.013 -29.747 -27.016 1.00 50.34 198 ARG A CA 1
ATOM 1638 C C . ARG A 1 198 ? -4.746 -30.641 -25.796 1.00 50.34 198 ARG A C 1
ATOM 1640 O O . ARG A 1 198 ? -5.677 -31.261 -25.301 1.00 50.34 198 ARG A O 1
ATOM 1647 N N . GLU A 1 199 ? -3.518 -30.688 -25.274 1.00 43.94 199 GLU A N 1
ATOM 1648 C CA . GLU A 1 199 ? -3.096 -31.747 -24.334 1.00 43.94 199 GLU A CA 1
ATOM 1649 C C . GLU A 1 199 ? -2.869 -31.302 -22.876 1.00 43.94 199 GLU A C 1
ATOM 1651 O O . GLU A 1 199 ? -2.351 -32.057 -22.060 1.00 43.94 199 GLU A O 1
ATOM 1656 N N . LYS A 1 200 ? -3.308 -30.095 -22.494 1.00 45.88 200 LYS A N 1
ATOM 1657 C CA . LYS A 1 200 ? -3.352 -29.671 -21.079 1.00 45.88 200 LYS A CA 1
ATOM 1658 C C . LYS A 1 200 ? -4.720 -29.130 -20.660 1.00 45.88 200 LYS A C 1
ATOM 1660 O O . LYS A 1 200 ? -4.812 -28.194 -19.880 1.00 45.88 200 LYS A O 1
ATOM 1665 N N . ALA A 1 201 ? -5.796 -29.787 -21.089 1.00 47.69 201 ALA A N 1
ATOM 1666 C CA . ALA A 1 201 ? -7.115 -29.654 -20.455 1.00 47.69 201 ALA A CA 1
ATOM 1667 C C . ALA A 1 201 ? -7.230 -30.487 -19.152 1.00 47.69 201 ALA A C 1
ATOM 1669 O O . ALA A 1 201 ? -8.312 -30.929 -18.782 1.00 47.69 201 ALA A O 1
ATOM 1670 N N . GLY A 1 202 ? -6.099 -30.732 -18.476 1.00 36.41 202 GLY A N 1
ATOM 1671 C CA . GLY A 1 202 ? -6.011 -31.317 -17.134 1.00 36.41 202 GLY A CA 1
ATOM 1672 C C . GLY A 1 202 ? -5.719 -30.285 -16.039 1.00 36.41 202 GLY A C 1
ATOM 1673 O O . GLY A 1 202 ? -5.707 -30.636 -14.864 1.00 36.41 202 GLY A O 1
ATOM 1674 N N . PHE A 1 203 ? -5.521 -29.009 -16.389 1.00 41.50 203 PHE A N 1
ATOM 1675 C CA . PHE A 1 203 ? -5.736 -27.936 -15.425 1.00 41.50 203 PHE A CA 1
ATOM 1676 C C . PHE A 1 203 ? -7.237 -27.707 -15.381 1.00 41.50 203 PHE A C 1
ATOM 1678 O O . PHE A 1 203 ? -7.800 -26.985 -16.204 1.00 41.50 203 PHE A O 1
ATOM 1685 N N . ALA A 1 204 ? -7.891 -28.382 -14.437 1.00 39.88 204 ALA A N 1
ATOM 1686 C CA . ALA A 1 204 ? -9.156 -27.904 -13.932 1.00 39.88 204 ALA A CA 1
ATOM 1687 C C . ALA A 1 204 ? -8.957 -26.412 -13.637 1.00 39.88 204 ALA A C 1
ATOM 1689 O O . ALA A 1 204 ? -8.266 -26.046 -12.687 1.00 39.88 204 ALA A O 1
ATOM 1690 N N . LEU A 1 205 ? -9.528 -25.551 -14.485 1.00 46.97 205 LEU A N 1
ATOM 1691 C CA . LEU A 1 205 ? -10.084 -24.295 -14.017 1.00 46.97 205 LEU A CA 1
ATOM 1692 C C . LEU A 1 205 ? -10.893 -24.724 -12.806 1.00 46.97 205 LEU A C 1
ATOM 1694 O O . LEU A 1 205 ? -11.940 -25.354 -12.972 1.00 46.97 205 LEU A O 1
ATOM 1698 N N . ALA A 1 206 ? -10.330 -24.527 -11.612 1.00 43.34 206 ALA A N 1
ATOM 1699 C CA . ALA A 1 206 ? -11.093 -24.600 -10.394 1.00 43.34 206 ALA A CA 1
ATOM 1700 C C . ALA A 1 206 ? -12.287 -23.713 -10.701 1.00 43.34 206 ALA A C 1
ATOM 1702 O O . ALA A 1 206 ? -12.140 -22.502 -10.882 1.00 43.34 206 ALA A O 1
ATOM 1703 N N . GLN A 1 207 ? -13.441 -24.346 -10.925 1.00 48.41 207 GLN A N 1
ATOM 1704 C CA . GLN A 1 207 ? -14.674 -23.602 -11.001 1.00 48.41 207 GLN A CA 1
ATOM 1705 C C . GLN A 1 207 ? -14.646 -22.723 -9.754 1.00 48.41 207 GLN A C 1
ATOM 1707 O O . GLN A 1 207 ? -14.240 -23.231 -8.697 1.00 48.41 207 GLN A O 1
ATOM 1712 N N . PRO A 1 208 ? -14.999 -21.430 -9.847 1.00 49.28 208 PRO A N 1
ATOM 1713 C CA . PRO A 1 208 ? -15.304 -20.694 -8.640 1.00 49.28 208 PRO A CA 1
ATOM 1714 C C . PRO A 1 208 ? -16.285 -21.595 -7.909 1.00 49.28 208 PRO A C 1
ATOM 1716 O O . PRO A 1 208 ? -17.344 -21.904 -8.460 1.00 49.28 208 PRO A O 1
ATOM 1719 N N . ILE A 1 209 ? -15.871 -22.149 -6.765 1.00 49.44 209 ILE A N 1
ATOM 1720 C CA . ILE A 1 209 ? -16.763 -22.934 -5.928 1.00 49.44 209 ILE A CA 1
ATOM 1721 C C . ILE A 1 209 ? -17.937 -21.983 -5.746 1.00 49.44 209 ILE A C 1
ATOM 1723 O O . ILE A 1 209 ? -17.712 -20.898 -5.197 1.00 49.44 209 ILE A O 1
ATOM 1727 N N . PRO A 1 210 ? -19.135 -22.286 -6.285 1.00 52.88 210 PRO A N 1
ATOM 1728 C CA . PRO A 1 210 ? -20.259 -21.401 -6.076 1.00 52.88 210 PRO A CA 1
ATOM 1729 C C . PRO A 1 210 ? -20.345 -21.265 -4.560 1.00 52.88 210 PRO A C 1
ATOM 1731 O O . PRO A 1 210 ? -20.314 -22.306 -3.886 1.00 52.88 210 PRO A O 1
ATOM 1734 N N . PRO A 1 211 ? -20.341 -20.040 -3.997 1.00 51.50 211 PRO A N 1
ATOM 1735 C CA . PRO A 1 211 ? -20.497 -19.897 -2.563 1.00 51.50 211 PRO A CA 1
ATOM 1736 C C . PRO A 1 211 ? -21.717 -20.733 -2.222 1.00 51.50 211 PRO A C 1
ATOM 1738 O O . PRO A 1 211 ? -22.769 -20.547 -2.846 1.00 51.50 211 PRO A O 1
ATOM 1741 N N . LYS A 1 212 ? -21.535 -21.742 -1.350 1.00 45.97 212 LYS A N 1
ATOM 1742 C CA . LYS A 1 212 ? -22.638 -22.575 -0.873 1.00 45.97 212 LYS A CA 1
ATOM 1743 C C . LYS A 1 212 ? -23.752 -21.596 -0.590 1.00 45.97 212 LYS A C 1
ATOM 1745 O O . LYS A 1 212 ? -23.534 -20.667 0.187 1.00 45.97 212 LYS A O 1
ATOM 1750 N N . ARG A 1 213 ? -24.854 -21.738 -1.327 1.00 43.56 213 ARG A N 1
ATOM 1751 C CA . ARG A 1 213 ? -26.029 -20.886 -1.231 1.00 43.56 213 ARG A CA 1
ATOM 1752 C C . ARG A 1 213 ? -26.461 -20.963 0.223 1.00 43.56 213 ARG A C 1
ATOM 1754 O O . ARG A 1 213 ? -27.142 -21.901 0.613 1.00 43.56 213 ARG A O 1
ATOM 1761 N N . ASN A 1 214 ? -25.940 -20.056 1.042 1.00 41.03 214 ASN A N 1
ATOM 1762 C CA . ASN A 1 214 ? -26.328 -19.953 2.424 1.00 41.03 214 ASN A CA 1
ATOM 1763 C C . ASN A 1 214 ? -27.801 -19.576 2.346 1.00 41.03 214 ASN A C 1
ATOM 1765 O O . ASN A 1 214 ? -28.156 -18.636 1.629 1.00 41.03 214 ASN A O 1
ATOM 1769 N N . GLU A 1 215 ? -28.652 -20.324 3.030 1.00 43.47 215 GLU A N 1
ATOM 1770 C CA . GLU A 1 215 ? -30.111 -20.173 3.041 1.00 43.47 215 GLU A CA 1
ATOM 1771 C C . GLU A 1 215 ? -30.575 -18.834 3.664 1.00 43.47 215 GLU A C 1
ATOM 1773 O O . GLU A 1 215 ? -31.730 -18.663 4.031 1.00 43.47 215 GLU A O 1
ATOM 1778 N N . TYR A 1 216 ? -29.694 -17.832 3.718 1.00 46.97 216 TYR A N 1
ATOM 1779 C CA . TYR A 1 216 ? -29.925 -16.470 4.183 1.00 46.97 216 TYR A CA 1
ATOM 1780 C C . TYR A 1 216 ? -30.089 -15.451 3.041 1.00 46.97 216 TYR A C 1
ATOM 1782 O O . TYR A 1 216 ? -29.927 -14.252 3.250 1.00 46.97 216 TYR A O 1
ATOM 1790 N N . SER A 1 217 ? -30.493 -15.868 1.836 1.00 43.25 217 SER A N 1
ATOM 1791 C CA . SER A 1 217 ? -30.893 -14.938 0.760 1.00 43.25 217 SER A CA 1
ATOM 1792 C C . SER A 1 217 ? -32.277 -14.290 0.980 1.00 43.25 217 SER A C 1
ATOM 1794 O O . SER A 1 217 ? -32.930 -13.882 0.024 1.00 43.25 217 SER A O 1
ATOM 1796 N N . GLY A 1 218 ? -32.749 -14.201 2.227 1.00 41.38 218 GLY A N 1
ATOM 1797 C CA . GLY A 1 218 ? -34.050 -13.625 2.584 1.00 41.38 218 GLY A CA 1
ATOM 1798 C C . GLY A 1 218 ? -34.049 -12.118 2.864 1.00 41.38 218 GLY A C 1
ATOM 1799 O O . GLY A 1 218 ? -35.113 -11.553 3.085 1.00 41.38 218 GLY A O 1
ATOM 1800 N N . TRP A 1 219 ? -32.893 -11.448 2.868 1.00 44.16 219 TRP A N 1
ATOM 1801 C CA . TRP A 1 219 ? -32.781 -10.047 3.307 1.00 44.16 219 TRP A CA 1
ATOM 1802 C C . TRP A 1 219 ? -32.203 -9.135 2.222 1.00 44.16 219 TRP A C 1
ATOM 1804 O O . TRP A 1 219 ? -31.298 -8.350 2.464 1.00 44.16 219 TRP A O 1
ATOM 1814 N N . CYS A 1 220 ? -32.709 -9.235 0.994 1.00 49.06 220 CYS A N 1
ATOM 1815 C CA . CYS A 1 220 ? -32.495 -8.187 -0.005 1.00 49.06 220 CYS A CA 1
ATOM 1816 C C . CYS A 1 220 ? -33.615 -8.200 -1.050 1.00 49.06 220 CYS A C 1
ATOM 1818 O O . CYS A 1 220 ? -33.392 -8.541 -2.206 1.00 49.06 220 CYS A O 1
ATOM 1820 N N . SER A 1 221 ? -34.851 -7.911 -0.626 1.00 43.78 221 SER A N 1
ATOM 1821 C CA . SER A 1 221 ? -35.964 -7.528 -1.514 1.00 43.78 221 SER A CA 1
ATOM 1822 C C . SER A 1 221 ? -37.153 -7.001 -0.707 1.00 43.78 221 SER A C 1
ATOM 1824 O O . SER A 1 221 ? -38.061 -7.751 -0.359 1.00 43.78 221 SER A O 1
ATOM 1826 N N . LYS A 1 222 ? -37.122 -5.700 -0.398 1.00 41.22 222 LYS A N 1
ATOM 1827 C CA . LYS A 1 222 ? -38.277 -4.780 -0.351 1.00 41.22 222 LYS A CA 1
ATOM 1828 C C . LYS A 1 222 ? -37.779 -3.397 0.078 1.00 41.22 222 LYS A C 1
ATOM 1830 O O . LYS A 1 222 ? -37.996 -2.955 1.199 1.00 41.22 222 LYS A O 1
ATOM 1835 N N . GLN A 1 223 ? -37.097 -2.703 -0.831 1.00 42.25 223 GLN A N 1
ATOM 1836 C CA . GLN A 1 223 ? -37.269 -1.255 -0.888 1.00 42.25 223 GLN A CA 1
ATOM 1837 C C . GLN A 1 223 ? -38.438 -1.016 -1.831 1.00 42.25 223 GLN A C 1
ATOM 1839 O O . GLN A 1 223 ? -38.349 -1.180 -3.042 1.00 42.25 223 GLN A O 1
ATOM 1844 N N . GLN A 1 224 ? -39.574 -0.772 -1.197 1.00 36.22 224 GLN A N 1
ATOM 1845 C CA . GLN A 1 224 ? -40.779 -0.243 -1.794 1.00 36.22 224 GLN A CA 1
ATOM 1846 C C . GLN A 1 224 ? -40.424 1.158 -2.306 1.00 36.22 224 GLN A C 1
ATOM 1848 O O . GLN A 1 224 ? -39.953 1.986 -1.526 1.00 36.22 224 GLN A O 1
ATOM 1853 N N . GLU A 1 225 ? -40.575 1.405 -3.606 1.00 44.78 225 GLU A N 1
ATOM 1854 C CA . GLU A 1 225 ? -40.507 2.765 -4.139 1.00 44.78 225 GLU A CA 1
ATOM 1855 C C . GLU A 1 225 ? -41.574 3.623 -3.437 1.00 44.78 225 GLU A C 1
ATOM 1857 O O . GLU A 1 225 ? -42.744 3.224 -3.412 1.00 44.78 225 GLU A O 1
ATOM 1862 N N . PRO A 1 226 ? -41.228 4.780 -2.845 1.00 39.50 226 PRO A N 1
ATOM 1863 C CA . PRO A 1 226 ? -42.244 5.709 -2.392 1.00 39.50 226 PRO A CA 1
ATOM 1864 C C . PRO A 1 226 ? -42.851 6.429 -3.600 1.00 39.50 226 PRO A C 1
ATOM 1866 O O . PRO A 1 226 ? -42.167 7.109 -4.365 1.00 39.50 226 PRO A O 1
ATOM 1869 N 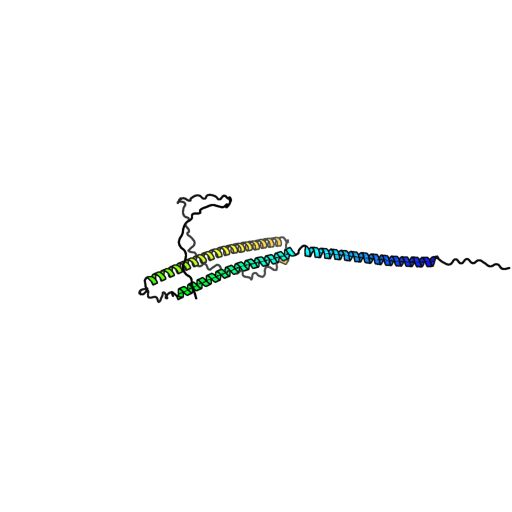N . SER A 1 227 ? -44.164 6.240 -3.729 1.00 36.97 227 SER A N 1
ATOM 1870 C CA . SER A 1 227 ? -45.081 6.952 -4.615 1.00 36.97 227 SER A CA 1
ATOM 1871 C C . SER A 1 227 ? -44.830 8.460 -4.620 1.00 36.97 227 SER A C 1
ATOM 1873 O O . SER A 1 227 ? -44.578 9.081 -3.587 1.00 36.97 227 SER A O 1
ATOM 1875 N N . ALA A 1 228 ? -44.951 9.045 -5.807 1.00 43.81 228 ALA A N 1
ATOM 1876 C CA . ALA A 1 228 ? -44.934 10.474 -6.042 1.00 43.81 228 ALA A CA 1
ATOM 1877 C C . ALA A 1 228 ? -46.116 11.155 -5.341 1.00 43.81 228 ALA A C 1
ATOM 1879 O O . ALA A 1 228 ? -47.192 11.202 -5.914 1.00 43.81 228 ALA A O 1
ATOM 1880 N N . GLU A 1 229 ? -45.917 11.680 -4.130 1.00 48.59 229 GLU A N 1
ATOM 1881 C CA . GLU A 1 229 ? -46.734 12.745 -3.526 1.00 48.59 229 GLU A CA 1
ATOM 1882 C C . GLU A 1 229 ? -46.161 13.155 -2.159 1.00 48.59 229 GLU A C 1
ATOM 1884 O O . GLU A 1 229 ? -46.663 12.774 -1.115 1.00 48.59 229 GLU A O 1
ATOM 1889 N N . GLU A 1 230 ? -45.095 13.961 -2.148 1.00 40.19 230 GLU A N 1
ATOM 1890 C CA . GLU A 1 230 ? -44.948 14.998 -1.115 1.00 40.19 230 GLU A CA 1
ATOM 1891 C C . GLU A 1 230 ? -43.964 16.079 -1.577 1.00 40.19 230 GLU A C 1
ATOM 1893 O O . GLU A 1 230 ? -42.739 15.946 -1.573 1.00 40.19 230 GLU A O 1
ATOM 1898 N N . ARG A 1 231 ? -44.544 17.179 -2.059 1.00 48.91 231 ARG A N 1
ATOM 1899 C CA . ARG A 1 231 ? -43.858 18.431 -2.361 1.00 48.91 231 ARG A CA 1
ATOM 1900 C C . ARG A 1 231 ? -43.660 19.198 -1.058 1.00 48.91 231 ARG A C 1
ATOM 1902 O O . ARG A 1 231 ? -44.630 19.781 -0.594 1.00 48.91 231 ARG A O 1
ATOM 1909 N N . ILE A 1 232 ? -42.431 19.337 -0.557 1.00 39.12 232 ILE A N 1
ATOM 1910 C CA . ILE A 1 232 ? -42.059 20.485 0.292 1.00 39.12 232 ILE A CA 1
ATOM 1911 C C . ILE A 1 232 ? -40.647 20.990 -0.072 1.00 39.12 232 ILE A C 1
ATOM 1913 O O . ILE A 1 232 ? -39.632 20.356 0.188 1.00 39.12 232 ILE A O 1
ATOM 1917 N N . SER A 1 233 ? -40.651 22.149 -0.740 1.00 37.25 233 SER A N 1
ATOM 1918 C CA . SER A 1 233 ? -39.673 23.252 -0.789 1.00 37.25 233 SER A CA 1
ATOM 1919 C C . SER A 1 233 ? -38.163 22.968 -0.631 1.00 37.25 233 SER A C 1
ATOM 1921 O O . SER A 1 233 ? -37.647 22.803 0.472 1.00 37.25 233 SER A O 1
ATOM 1923 N N . LYS A 1 234 ? -37.413 23.073 -1.740 1.00 45.50 234 LYS A N 1
ATOM 1924 C CA . LYS A 1 234 ? -35.955 23.319 -1.750 1.00 45.50 234 LYS A CA 1
ATOM 1925 C C . LYS A 1 234 ? -35.686 24.795 -2.076 1.00 45.50 234 LYS A C 1
ATOM 1927 O O . LYS A 1 234 ? -36.229 25.268 -3.077 1.00 45.50 234 LYS A O 1
ATOM 1932 N N . PRO A 1 235 ? -34.798 25.508 -1.359 1.00 44.00 235 PRO A N 1
ATOM 1933 C CA . PRO A 1 235 ? -34.280 26.775 -1.844 1.00 44.00 235 PRO A CA 1
ATOM 1934 C C . PRO A 1 235 ? -33.146 26.581 -2.866 1.00 44.00 235 PRO A C 1
ATOM 1936 O O . PRO A 1 235 ? -32.221 25.786 -2.707 1.00 44.00 235 PRO A O 1
ATOM 1939 N N . SER A 1 236 ? -33.308 27.357 -3.932 1.00 39.34 236 SER A N 1
ATOM 1940 C CA . SER A 1 236 ? -32.478 27.635 -5.103 1.00 39.34 236 SER A CA 1
ATOM 1941 C C . SER A 1 236 ? -30.950 27.645 -4.904 1.00 39.34 236 SER A C 1
ATOM 1943 O O . SER A 1 236 ? -30.413 28.372 -4.069 1.00 39.34 236 SER A O 1
ATOM 1945 N N . ARG A 1 237 ? -30.241 26.904 -5.772 1.00 37.12 237 ARG A N 1
ATOM 1946 C CA . ARG A 1 237 ? -28.801 27.059 -6.043 1.00 37.12 237 ARG A CA 1
ATOM 1947 C C . ARG A 1 237 ? -28.578 28.323 -6.878 1.00 37.12 237 ARG A C 1
ATOM 1949 O O . ARG A 1 237 ? -29.061 28.393 -8.006 1.00 37.12 237 ARG A O 1
ATOM 1956 N N . ARG A 1 238 ? -27.769 29.264 -6.380 1.00 38.22 238 ARG A N 1
ATOM 1957 C CA . ARG A 1 238 ? -27.147 30.309 -7.207 1.00 38.22 238 ARG A CA 1
ATOM 1958 C C . ARG A 1 238 ? -25.714 29.927 -7.566 1.00 38.22 238 ARG A C 1
ATOM 1960 O O . ARG A 1 238 ? -24.959 29.400 -6.755 1.00 38.22 238 ARG A O 1
ATOM 1967 N N . SER A 1 239 ? -25.421 30.167 -8.833 1.00 40.19 239 SER A N 1
ATOM 1968 C CA . SER A 1 239 ? -24.214 29.886 -9.591 1.00 40.19 239 SER A CA 1
ATOM 1969 C C . SER A 1 239 ? -22.992 30.685 -9.140 1.00 40.19 239 SER A C 1
ATOM 1971 O O . SER A 1 239 ? -23.088 31.803 -8.643 1.00 40.19 239 SER A O 1
ATOM 1973 N N . ASN A 1 240 ? -21.842 30.073 -9.396 1.00 37.19 240 ASN A N 1
ATOM 1974 C CA . ASN A 1 240 ? -20.491 30.547 -9.154 1.00 37.19 240 ASN A CA 1
ATOM 1975 C C . ASN A 1 240 ? -20.007 31.415 -10.338 1.00 37.19 240 ASN A C 1
ATOM 1977 O O . ASN A 1 240 ? -20.014 30.926 -11.467 1.00 37.19 240 ASN A O 1
ATOM 1981 N N . THR A 1 241 ? -19.541 32.646 -10.091 1.00 37.22 241 THR A N 1
ATOM 1982 C CA . THR A 1 241 ? -18.687 33.425 -11.017 1.00 37.22 241 THR A CA 1
ATOM 1983 C C . THR A 1 241 ? -17.673 34.290 -10.248 1.00 37.22 241 THR A C 1
ATOM 1985 O O . THR A 1 241 ? -18.020 35.322 -9.688 1.00 37.22 241 THR A O 1
ATOM 1988 N N . ARG A 1 242 ? -16.421 33.811 -10.215 1.00 33.66 242 ARG A N 1
ATOM 1989 C CA . ARG A 1 242 ? -15.124 34.488 -10.474 1.00 33.66 242 ARG A CA 1
ATOM 1990 C C . ARG A 1 242 ? -15.044 36.034 -10.431 1.00 33.66 242 ARG A C 1
ATOM 1992 O O . ARG A 1 242 ? -15.635 36.647 -11.303 1.00 33.66 242 ARG A O 1
ATOM 1999 N N . THR A 1 243 ? -14.164 36.581 -9.563 1.00 38.53 243 THR A N 1
ATOM 2000 C CA . THR A 1 243 ? -13.042 37.567 -9.780 1.00 38.53 243 THR A CA 1
ATOM 2001 C C . THR A 1 243 ? -12.590 38.137 -8.415 1.00 38.53 243 THR A C 1
ATOM 2003 O O . THR A 1 243 ? -13.431 38.592 -7.656 1.00 38.53 243 THR A O 1
ATOM 2006 N N . LYS A 1 244 ? -11.362 37.893 -7.925 1.00 41.38 244 LYS A N 1
ATOM 2007 C CA . LYS A 1 244 ? -10.118 38.706 -8.030 1.00 41.38 244 LYS A CA 1
ATOM 2008 C C . LYS A 1 244 ? -10.278 40.192 -7.634 1.00 41.38 244 LYS A C 1
ATOM 2010 O O . LYS A 1 244 ? -10.888 40.912 -8.406 1.00 41.38 244 LYS A O 1
ATOM 2015 N N . CYS A 1 245 ? -9.689 40.592 -6.494 1.00 33.12 245 CYS A N 1
ATOM 2016 C CA . CYS A 1 245 ? -9.094 41.909 -6.138 1.00 33.12 245 CYS A CA 1
ATOM 2017 C C . CYS A 1 245 ? -8.624 41.834 -4.662 1.00 33.12 245 CYS A C 1
ATOM 2019 O O . CYS A 1 245 ? -9.373 41.389 -3.801 1.00 33.12 245 CYS A O 1
ATOM 2021 N N . GLU A 1 246 ? -7.316 41.897 -4.403 1.00 34.94 246 GLU A N 1
ATOM 2022 C CA . GLU A 1 246 ? -6.571 43.095 -3.957 1.00 34.94 246 GLU A CA 1
ATOM 2023 C C . GLU A 1 246 ? -6.708 43.390 -2.456 1.00 34.94 246 GLU A C 1
ATOM 2025 O O . GLU A 1 246 ? -7.690 43.944 -1.978 1.00 34.94 246 GLU A O 1
ATOM 2030 N N . THR A 1 247 ? -5.659 43.030 -1.716 1.00 44.16 247 THR A N 1
ATOM 2031 C CA . THR A 1 247 ? -5.367 43.515 -0.367 1.00 44.16 247 THR A CA 1
ATOM 2032 C C . THR A 1 247 ? -4.526 44.784 -0.459 1.00 44.16 247 THR A C 1
ATOM 2034 O O . THR A 1 247 ? -3.374 44.719 -0.888 1.00 44.16 247 THR A O 1
ATOM 2037 N N . VAL A 1 248 ? -5.075 45.910 0.002 1.00 40.03 248 VAL A N 1
ATOM 2038 C CA . VAL A 1 248 ? -4.329 47.132 0.328 1.00 40.03 248 VAL A CA 1
ATOM 2039 C C . VAL A 1 248 ? -4.742 47.611 1.723 1.00 40.03 248 VAL A C 1
ATOM 2041 O O . VAL A 1 248 ? -5.908 47.873 1.981 1.00 40.03 248 VAL A O 1
ATOM 2044 N N . ALA A 1 249 ? -3.734 47.604 2.595 1.00 39.94 249 ALA A N 1
ATOM 2045 C CA . ALA A 1 249 ? -3.348 48.538 3.655 1.00 39.94 249 ALA A CA 1
ATOM 2046 C C . ALA A 1 249 ? -4.357 49.477 4.361 1.00 39.94 249 ALA A C 1
ATOM 2048 O O . ALA A 1 249 ? -5.129 50.176 3.721 1.00 39.94 249 ALA A O 1
ATOM 2049 N N . GLN A 1 250 ? -4.078 49.625 5.673 1.00 40.06 250 GLN A N 1
ATOM 2050 C CA . GLN A 1 250 ? -4.240 50.816 6.536 1.00 40.06 250 GLN A CA 1
ATOM 2051 C C . GLN A 1 250 ? -5.703 51.210 6.844 1.00 40.06 250 GLN A C 1
ATOM 2053 O O . GLN A 1 250 ? -6.565 51.214 5.987 1.00 40.06 250 GLN A O 1
ATOM 2058 N N . ASP A 1 251 ? -6.097 51.517 8.079 1.00 39.44 251 ASP A N 1
ATOM 2059 C CA . ASP A 1 251 ? -5.530 52.595 8.872 1.00 39.44 251 ASP A CA 1
ATOM 2060 C C . ASP A 1 251 ? -6.109 52.632 10.307 1.00 39.44 251 ASP A C 1
ATOM 2062 O O . ASP A 1 251 ? -7.214 52.165 10.567 1.00 39.44 251 ASP A O 1
ATOM 2066 N N . CYS A 1 252 ? -5.329 53.274 11.180 1.00 34.53 252 CYS A N 1
ATOM 2067 C CA . CYS A 1 252 ? -5.675 54.074 12.359 1.00 34.53 252 CYS A CA 1
ATOM 2068 C C . CYS A 1 252 ? -6.539 53.553 13.528 1.00 34.53 252 CYS A C 1
ATOM 2070 O O . CYS A 1 252 ? -7.711 53.217 13.405 1.00 34.53 252 CYS A O 1
ATOM 2072 N N . GLY A 1 253 ? -6.000 53.750 14.743 1.00 38.81 253 GLY A N 1
ATOM 2073 C CA . GLY A 1 253 ? -6.816 53.807 15.960 1.00 38.81 253 GLY A CA 1
ATOM 2074 C C . GLY A 1 253 ? -6.075 53.929 17.294 1.00 38.81 253 GLY A C 1
ATOM 2075 O O . GLY A 1 253 ? -6.349 53.158 18.204 1.00 38.81 253 GLY A O 1
ATOM 2076 N N . LYS A 1 254 ? -5.144 54.884 17.437 1.00 47.25 254 LYS A N 1
ATOM 2077 C CA . LYS A 1 254 ? -4.558 55.277 18.737 1.00 47.25 254 LYS A CA 1
ATOM 2078 C C . LYS A 1 254 ? -5.647 55.767 19.705 1.00 47.25 254 LYS A C 1
ATOM 2080 O O . LYS A 1 254 ? -6.424 56.640 19.328 1.00 47.25 254 LYS A O 1
ATOM 2085 N N . LYS A 1 255 ? -5.586 55.358 20.977 1.00 50.88 255 LYS A N 1
ATOM 2086 C CA . LYS A 1 255 ? -5.884 56.236 22.124 1.00 50.88 255 LYS A CA 1
ATOM 2087 C C . LYS A 1 255 ? -5.127 55.788 23.376 1.00 50.88 255 LYS A C 1
ATOM 2089 O O . LYS A 1 255 ? -4.908 54.610 23.620 1.00 50.88 255 LYS A O 1
ATOM 2094 N N . THR A 1 256 ? -4.666 56.808 24.075 1.00 46.84 256 THR A N 1
ATOM 2095 C CA . THR A 1 256 ? -3.612 56.900 25.086 1.00 46.84 256 THR A CA 1
ATOM 2096 C C . THR A 1 256 ? -4.166 57.083 26.504 1.00 46.84 256 THR A C 1
ATOM 2098 O O . THR A 1 256 ? -5.319 57.478 26.648 1.00 46.84 256 THR A O 1
ATOM 2101 N N . PHE A 1 257 ? -3.251 56.975 27.480 1.00 38.12 257 PHE A N 1
ATOM 2102 C CA . PHE A 1 257 ? -3.300 57.396 28.896 1.00 38.12 257 PHE A CA 1
ATOM 2103 C C . PHE A 1 257 ? -4.016 56.444 29.875 1.00 38.12 257 PHE A C 1
ATOM 2105 O O . PHE A 1 257 ? -5.092 55.949 29.583 1.00 38.12 257 PHE A O 1
ATOM 2112 N N . GLY A 1 258 ? -3.467 56.144 31.057 1.00 39.75 258 GLY A N 1
ATOM 2113 C CA . GLY A 1 258 ? -2.299 56.723 31.722 1.00 39.75 258 GLY A CA 1
ATOM 2114 C C . GLY A 1 258 ? -1.851 55.921 32.954 1.00 39.75 258 GLY A C 1
ATOM 2115 O O . GLY A 1 258 ? -2.587 55.083 33.461 1.00 39.75 258 GLY A O 1
ATOM 2116 N N . GLU A 1 259 ? -0.598 56.184 33.335 1.00 43.50 259 GLU A N 1
ATOM 2117 C CA . GLU A 1 259 ? -0.057 56.337 34.696 1.00 43.50 259 GLU A CA 1
ATOM 2118 C C . GLU A 1 259 ? -0.489 55.360 35.805 1.00 43.50 259 GLU A C 1
ATOM 2120 O O . GLU A 1 259 ? -1.626 55.382 36.261 1.00 43.50 259 GLU A O 1
ATOM 2125 N N . ASN A 1 260 ? 0.482 54.629 36.374 1.00 47.72 260 ASN A N 1
ATOM 2126 C CA . ASN A 1 260 ? 0.847 54.831 37.782 1.00 47.72 260 ASN A CA 1
ATOM 2127 C C . ASN A 1 260 ? 2.153 54.119 38.183 1.00 47.72 260 ASN A C 1
ATOM 2129 O O . ASN A 1 260 ? 2.322 52.925 37.968 1.00 47.72 260 ASN A O 1
ATOM 2133 N N . ALA A 1 261 ? 3.004 54.921 38.829 1.00 46.91 261 ALA A N 1
ATOM 2134 C CA . ALA A 1 261 ? 3.922 54.618 39.929 1.00 46.91 261 ALA A CA 1
ATOM 2135 C C . ALA A 1 261 ? 5.030 53.555 39.756 1.00 46.91 261 ALA A C 1
ATOM 2137 O O . ALA A 1 261 ? 4.809 52.355 39.638 1.00 46.91 261 ALA A O 1
ATOM 2138 N N . ALA A 1 262 ? 6.260 54.061 39.859 1.00 58.47 262 ALA A N 1
ATOM 2139 C CA . ALA A 1 262 ? 7.517 53.340 40.012 1.00 58.47 262 ALA A CA 1
ATOM 2140 C C . ALA A 1 262 ? 7.785 52.978 41.507 1.00 58.47 262 ALA A C 1
ATOM 2142 O O . ALA A 1 262 ? 6.839 52.886 42.287 1.00 58.47 262 ALA A O 1
ATOM 2143 N N . PRO A 1 263 ? 9.039 52.758 41.943 1.00 66.81 263 PRO A N 1
ATOM 2144 C CA . PRO A 1 263 ? 9.643 51.442 42.159 1.00 66.81 263 PRO A CA 1
ATOM 2145 C C . PRO A 1 263 ? 10.028 51.221 43.636 1.00 66.81 263 PRO A C 1
ATOM 2147 O O . PRO A 1 263 ? 10.093 52.179 44.401 1.00 66.81 263 PRO A O 1
ATOM 2150 N N . ASP A 1 264 ? 10.382 49.999 44.052 1.00 54.25 264 ASP A N 1
ATOM 2151 C CA . ASP A 1 264 ? 11.122 49.866 45.314 1.00 54.25 264 ASP A CA 1
ATOM 2152 C C . ASP A 1 264 ? 11.987 48.598 45.428 1.00 54.25 264 ASP A C 1
ATOM 2154 O O . ASP A 1 264 ? 11.503 47.489 45.225 1.00 54.25 264 ASP A O 1
ATOM 2158 N N . LYS A 1 265 ? 13.252 48.846 45.809 1.00 58.03 265 LYS A N 1
ATOM 2159 C CA . LYS A 1 265 ? 14.268 47.986 46.465 1.00 58.03 265 LYS A CA 1
ATOM 2160 C C . LYS A 1 265 ? 14.619 46.640 45.799 1.00 58.03 265 LYS A C 1
ATOM 2162 O O . LYS A 1 265 ? 13.795 45.759 45.654 1.00 58.03 265 LYS A O 1
ATOM 2167 N N . GLY A 1 266 ? 15.857 46.340 45.404 1.00 55.31 266 GLY A N 1
ATOM 2168 C CA . GLY A 1 266 ? 17.149 46.824 45.885 1.00 55.31 266 GLY A CA 1
ATOM 2169 C C . GLY A 1 266 ? 17.672 45.981 47.058 1.00 55.31 266 GLY A C 1
ATOM 2170 O O . GLY A 1 266 ? 17.094 46.028 48.135 1.00 55.31 266 GLY A O 1
ATOM 2171 N N . TYR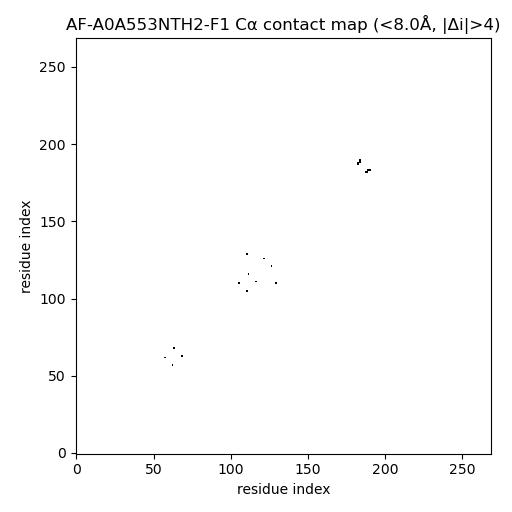 A 1 267 ? 18.833 45.355 46.817 1.00 52.84 267 TYR A N 1
ATOM 2172 C CA . TYR A 1 267 ? 19.884 44.895 47.749 1.00 52.84 267 TYR A CA 1
ATOM 2173 C C . TYR A 1 267 ? 19.980 43.416 48.185 1.00 52.84 267 TYR A C 1
ATOM 2175 O O . TYR A 1 267 ? 19.177 42.943 48.975 1.00 52.84 267 TYR A O 1
ATOM 2183 N N . ARG A 1 268 ? 21.114 42.825 47.734 1.00 55.00 268 ARG A N 1
ATOM 2184 C CA . ARG A 1 268 ? 22.182 42.065 48.445 1.00 55.00 268 ARG A CA 1
ATOM 2185 C C . ARG A 1 268 ? 21.770 40.821 49.256 1.00 55.00 268 ARG A C 1
ATOM 2187 O O . ARG A 1 268 ? 20.793 40.852 49.979 1.00 55.00 268 ARG A O 1
ATOM 2194 N N . HIS A 1 269 ? 22.500 39.707 49.237 1.00 53.41 269 HIS A N 1
ATOM 2195 C CA . HIS A 1 269 ? 23.946 39.476 49.146 1.00 53.41 269 HIS A CA 1
ATOM 2196 C C . HIS A 1 269 ? 24.256 38.198 48.363 1.00 53.41 269 HIS A C 1
ATOM 2198 O O . HIS A 1 269 ? 23.396 37.291 48.376 1.00 53.41 269 HIS A O 1
#

Solvent-accessible surface area (backbone atoms only — not comparable to full-atom values): 17161 Å² total; per-residue (Å²): 135,87,89,83,82,88,76,84,81,87,70,81,66,68,61,60,54,50,52,48,52,52,48,52,52,52,52,51,50,51,50,49,52,51,48,53,50,51,53,52,52,51,54,49,50,54,51,50,49,53,52,49,52,51,51,50,50,48,62,73,72,44,61,51,68,61,56,50,48,52,52,52,49,51,50,51,52,51,51,54,51,51,51,52,50,51,52,52,48,54,51,51,54,50,51,50,50,54,49,50,52,50,53,53,50,38,70,77,55,62,79,71,55,82,90,78,55,63,76,90,76,55,51,75,68,56,50,55,50,52,50,55,52,51,54,48,52,53,51,51,54,55,47,53,52,51,52,52,50,53,50,50,56,50,50,54,52,51,51,52,55,51,49,51,49,53,52,51,52,53,50,48,53,55,48,52,50,51,52,51,54,50,37,45,73,72,64,77,42,71,75,86,70,63,78,80,78,74,84,66,83,75,64,71,73,73,64,78,73,70,73,76,80,61,92,70,81,81,83,82,86,79,86,73,81,82,75,97,79,82,92,78,88,82,89,80,87,80,83,89,79,90,82,92,82,87,92,79,83,88,81,90,83,91,85,81,88,80,88,83,84,87,87,83,84,89,83,88,133

Radius of gyration: 52.14 Å; Cα contacts (8 Å, |Δi|>4): 11; chains: 1; bounding box: 155×89×143 Å